Protein AF-0000000083596789 (afdb_homodimer)

Sequence (244 aa):
MSAMNALEQYITATNTHDFENVKPLLHPKAIYWFSDKTCTTLEEIQHYFEDAWNTIKEEKYAASNIQWLVVEENTATCIYNFNYEGQFNGSFITGSGRATNVFVKDHEQHWKLVHEHLSSIKMSAMNALEQYITATNTHDFENVKPLLHPKAIYWFSDKTCTTLEEIQHYFEDAWNTIKEEKYAASNIQWLVVEENTATCIYNFNYEGQFNGSFITGSGRATNVFVKDHEQHWKLVHEHLSSIK

pLDDT: mean 97.13, std 4.12, range [62.88, 98.94]

Foldseek 3Di:
DFPVVLVVQQLVQLLVLDVVSNVVQADQQAWEADAVDTDGGSVSVNVVSNVVCVQFPSKHKDWDPKDWPDGDQFKTKIKTKMKMWGDGPRDIDIFIWMKIWIWGADPVRHIHTRYIYTDGDD/DFPVVLVVQQLVQLLVLDVVSNVVQADQQAWEADAVDTDGGSVSVNVVSNVVCVQFPSKHKDWDPKDWPDGDQFKTKIKTKMKMWGDGPRDIDMFIWMKIWMWGADPVRHIHTRYIYTDGDD

InterPro domains:
  IPR027843 Domain of unknown function DUF4440 [PF14534] (7-113)
  IPR032710 NTF2-like domain superfamily [SSF54427] (4-119)

Solvent-accessible surface area (backbone atoms only — not comparable to full-atom values): 12861 Å² total; per-residue (Å²): 138,53,68,70,52,45,53,51,50,49,48,55,22,54,54,65,73,39,59,81,60,36,50,79,42,41,34,84,73,23,35,39,36,48,70,87,47,78,26,70,38,64,65,51,45,44,52,49,53,51,51,48,48,69,52,31,37,79,46,46,64,46,77,42,79,73,43,77,79,40,82,58,97,54,38,30,29,36,38,27,35,35,36,35,36,28,31,42,92,86,36,82,46,72,50,45,29,41,35,39,39,35,33,34,45,47,98,86,67,44,69,17,39,38,33,37,44,41,38,63,58,130,138,53,68,69,53,46,53,51,49,49,46,55,22,55,52,64,73,39,62,83,61,36,52,80,42,41,33,84,73,22,35,40,36,47,70,88,46,78,25,71,36,62,66,50,44,45,50,51,53,51,51,48,48,68,53,30,37,81,46,46,63,45,77,40,81,72,43,75,80,41,82,56,96,54,38,30,30,36,36,28,35,36,36,37,36,28,31,43,93,87,36,81,45,73,52,45,28,40,35,39,40,35,32,31,45,49,98,86,68,44,68,16,40,38,33,38,43,41,38,62,58,131

Nearest PDB structures (foldseek):
  3bb9-assembly3_E  TM=8.160E-01  e=1.745E-07  Shewanella frigidimarina NCIMB 400
  3ef8-assembly1_A  TM=8.569E-01  e=3.320E-07  Novosphingobium aromaticivorans DSM 12444
  3rob-assembly2_D  TM=8.466E-01  e=2.285E-06  Planctopirus limnophila DSM 3776
  3d9r-assembly2_D  TM=7.983E-01  e=2.033E-06  Pectobacterium atrosepticum
  7xsi-assembly3_E  TM=7.343E-01  e=6.172E-06  Sordaria araneosa

Secondary structure (DSSP, 8-state):
--HHHHHHHHHHHHTTT-HHHHGGGEEEEEEEE-SS-EE-SHHHHHHHHHHHHHHSEEEEEEEEEEEEEEE-SSEEEEEEEEEEEEEETTEEEEEEEEEEEEEEE-TTS-EEEEEEEEEE--/--HHHHHHHHHHHHTTT-HHHHGGGEEEEEEEE-SS-EE-SHHHHHHHHHHHHHHSEEEEEEEEEEEEEEE-SSEEEEEEEEEEEEEETTEEEEEEEEEEEEEEE-TTS-EEEEEEEEEE--

Structure (mmCIF, N/CA/C/O backbone):
data_AF-0000000083596789-model_v1
#
loop_
_entity.id
_entity.type
_entity.pdbx_description
1 polymer 'DUF4440 domain-containing protein'
#
loop_
_atom_site.group_PDB
_atom_site.id
_atom_site.type_symbol
_atom_site.label_atom_id
_atom_site.label_alt_id
_atom_site.label_comp_id
_atom_site.label_asym_id
_atom_site.label_entity_id
_atom_site.label_seq_id
_atom_site.pdbx_PDB_ins_code
_atom_site.Cartn_x
_atom_site.Cartn_y
_atom_site.Cartn_z
_atom_site.occupancy
_atom_site.B_iso_or_equiv
_atom_site.auth_seq_id
_atom_site.auth_comp_id
_atom_site.auth_asym_id
_atom_site.auth_atom_id
_atom_site.pdbx_PDB_model_num
ATOM 1 N N . MET A 1 1 ? 18.688 -8.844 -14.391 1 77.81 1 MET A N 1
ATOM 2 C CA . MET A 1 1 ? 17.234 -8.641 -14.438 1 77.81 1 MET A CA 1
ATOM 3 C C . MET A 1 1 ? 16.859 -7.305 -13.812 1 77.81 1 MET A C 1
ATOM 5 O O . MET A 1 1 ? 17.406 -6.918 -12.781 1 77.81 1 MET A O 1
ATOM 9 N N . SER A 1 2 ? 15.898 -6.59 -14.578 1 90.75 2 SER A N 1
ATOM 10 C CA . SER A 1 2 ? 15.469 -5.285 -14.086 1 90.75 2 SER A CA 1
ATOM 11 C C . SER A 1 2 ? 14.219 -5.406 -13.219 1 90.75 2 SER A C 1
ATOM 13 O O . SER A 1 2 ? 13.578 -6.457 -13.188 1 90.75 2 SER A O 1
ATOM 15 N N . ALA A 1 3 ? 13.961 -4.477 -12.406 1 91 3 ALA A N 1
ATOM 16 C CA . ALA A 1 3 ? 12.758 -4.434 -11.578 1 91 3 ALA A CA 1
ATOM 17 C C . ALA A 1 3 ? 11.5 -4.57 -12.43 1 91 3 ALA A C 1
ATOM 19 O O . ALA A 1 3 ? 10.531 -5.215 -12.023 1 91 3 ALA A O 1
ATOM 20 N N . MET A 1 4 ? 11.469 -3.941 -13.57 1 93.31 4 MET A N 1
ATOM 21 C CA . MET A 1 4 ? 10.336 -4.031 -14.492 1 93.31 4 MET A CA 1
ATOM 22 C C . MET A 1 4 ? 10.102 -5.477 -14.93 1 93.31 4 MET A C 1
ATOM 24 O O . MET A 1 4 ? 8.961 -5.922 -15.016 1 93.31 4 MET A O 1
ATOM 28 N N . ASN A 1 5 ? 11.203 -6.137 -15.133 1 96.44 5 ASN A N 1
ATOM 29 C CA . ASN A 1 5 ? 11.102 -7.555 -15.469 1 96.44 5 ASN A CA 1
ATOM 30 C C . ASN A 1 5 ? 10.531 -8.367 -14.312 1 96.44 5 ASN A C 1
ATOM 32 O O . ASN A 1 5 ? 9.805 -9.336 -14.523 1 96.44 5 ASN A O 1
ATOM 36 N N . ALA A 1 6 ? 10.875 -7.934 -13.125 1 97.81 6 ALA A N 1
ATOM 37 C CA . ALA A 1 6 ? 10.383 -8.633 -11.938 1 97.81 6 ALA A CA 1
ATOM 38 C C . ALA A 1 6 ? 8.859 -8.57 -11.867 1 97.81 6 ALA A C 1
ATOM 40 O O . ALA A 1 6 ? 8.211 -9.586 -11.586 1 97.81 6 ALA A O 1
ATOM 41 N N . LEU A 1 7 ? 8.289 -7.387 -12.117 1 98.69 7 LEU A N 1
ATOM 42 C CA . LEU A 1 7 ? 6.836 -7.258 -12.102 1 98.69 7 LEU A CA 1
ATOM 43 C C . LEU A 1 7 ? 6.203 -8.102 -13.203 1 98.69 7 LEU A C 1
ATOM 45 O O . LEU A 1 7 ? 5.199 -8.781 -12.969 1 98.69 7 LEU A O 1
ATOM 49 N N . GLU A 1 8 ? 6.773 -8.047 -14.336 1 98.38 8 GLU A N 1
ATOM 50 C CA . GLU A 1 8 ? 6.254 -8.828 -15.461 1 98.38 8 GLU A CA 1
ATOM 51 C C . GLU A 1 8 ? 6.262 -10.32 -15.148 1 98.38 8 GLU A C 1
ATOM 53 O O . GLU A 1 8 ? 5.297 -11.023 -15.445 1 98.38 8 GLU A O 1
ATOM 58 N N . GLN A 1 9 ? 7.352 -10.773 -14.625 1 98.56 9 GLN A N 1
ATOM 59 C CA . GLN A 1 9 ? 7.457 -12.18 -14.242 1 98.56 9 GLN A CA 1
ATOM 60 C C . GLN A 1 9 ? 6.422 -12.539 -13.18 1 98.56 9 GLN A C 1
ATOM 62 O O . GLN A 1 9 ? 5.816 -13.609 -13.242 1 98.56 9 GLN A O 1
ATOM 67 N N . TYR A 1 10 ? 6.258 -11.664 -12.234 1 98.88 10 TYR A N 1
ATOM 68 C CA . TYR A 1 10 ? 5.285 -11.891 -11.172 1 98.88 10 TYR A CA 1
ATOM 69 C C . TYR A 1 10 ? 3.879 -12.031 -11.734 1 98.88 10 TYR A C 1
ATOM 71 O O . TYR A 1 10 ? 3.152 -12.961 -11.383 1 98.88 10 TYR A O 1
ATOM 79 N N . ILE A 1 11 ? 3.486 -11.109 -12.633 1 98.81 11 ILE A N 1
ATOM 80 C CA . ILE A 1 11 ? 2.162 -11.133 -13.25 1 98.81 11 ILE A CA 1
ATOM 81 C C . ILE A 1 11 ? 1.994 -12.406 -14.07 1 98.81 11 ILE A C 1
ATOM 83 O O . ILE A 1 11 ? 0.973 -13.094 -13.969 1 98.81 11 ILE A O 1
ATOM 87 N N . THR A 1 12 ? 3.014 -12.727 -14.852 1 98.75 12 THR A N 1
ATOM 88 C CA . THR A 1 12 ? 2.984 -13.938 -15.672 1 98.75 12 THR A CA 1
ATOM 89 C C . THR A 1 12 ? 2.836 -15.172 -14.797 1 98.75 12 THR A C 1
ATOM 91 O O . THR A 1 12 ? 1.991 -16.031 -15.062 1 98.75 12 THR A O 1
ATOM 94 N N . ALA A 1 13 ? 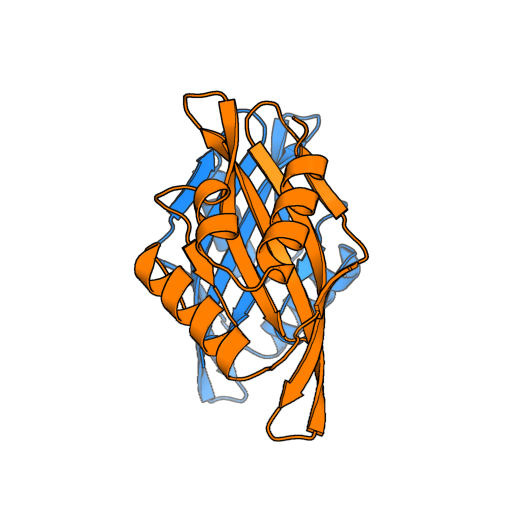3.646 -15.25 -13.742 1 98.88 13 ALA A N 1
ATOM 95 C CA . ALA A 1 13 ? 3.604 -16.375 -12.828 1 98.88 13 ALA A CA 1
ATOM 96 C C . ALA A 1 13 ? 2.23 -16.5 -12.172 1 98.88 13 ALA A C 1
ATOM 98 O O . ALA A 1 13 ? 1.688 -17.609 -12.055 1 98.88 13 ALA A O 1
ATOM 99 N N . THR A 1 14 ? 1.646 -15.406 -11.711 1 98.81 14 THR A N 1
ATOM 100 C CA . THR A 1 14 ? 0.328 -15.391 -11.078 1 98.81 14 THR A CA 1
ATOM 101 C C . THR A 1 14 ? -0.726 -15.961 -12.023 1 98.81 14 THR A C 1
ATOM 103 O O . THR A 1 14 ? -1.607 -16.703 -11.602 1 98.81 14 THR A O 1
ATOM 106 N N . ASN A 1 15 ? -0.587 -15.68 -13.289 1 98.81 15 ASN A N 1
ATOM 107 C CA . ASN A 1 15 ? -1.595 -16.062 -14.273 1 98.81 15 ASN A CA 1
ATOM 108 C C . ASN A 1 15 ? -1.457 -17.516 -14.68 1 98.81 15 ASN A C 1
ATOM 110 O O . ASN A 1 15 ? -2.289 -18.047 -15.43 1 98.81 15 ASN A O 1
ATOM 114 N N . THR A 1 16 ? -0.475 -18.234 -14.18 1 98.69 16 THR A N 1
ATOM 115 C CA . THR A 1 16 ? -0.38 -19.672 -14.391 1 98.69 16 THR A CA 1
ATOM 116 C C . THR A 1 16 ? -1.281 -20.422 -13.422 1 98.69 16 THR A C 1
ATOM 118 O O . THR A 1 16 ? -1.548 -21.609 -13.609 1 98.69 16 THR A O 1
ATOM 121 N N . HIS A 1 17 ? -1.682 -19.75 -12.383 1 98.62 17 HIS A N 1
ATOM 122 C CA . HIS A 1 17 ? -2.525 -20.297 -11.328 1 98.62 17 HIS A CA 1
ATOM 123 C C . HIS A 1 17 ? -1.856 -21.484 -10.641 1 98.62 17 HIS A C 1
ATOM 125 O O . HIS A 1 17 ? -2.512 -22.484 -10.344 1 98.62 17 HIS A O 1
ATOM 131 N N . ASP A 1 18 ? -0.604 -21.438 -10.555 1 98.69 18 ASP A N 1
ATOM 132 C CA . ASP A 1 18 ? 0.269 -22.391 -9.883 1 98.69 18 ASP A CA 1
ATOM 133 C C . ASP A 1 18 ? 1.268 -21.688 -8.977 1 98.69 18 ASP A C 1
ATOM 135 O O . ASP A 1 18 ? 2.227 -21.078 -9.453 1 98.69 18 ASP A O 1
ATOM 139 N N . PHE A 1 19 ? 1.066 -21.859 -7.68 1 98.75 19 PHE A N 1
ATOM 140 C CA . PHE A 1 19 ? 1.844 -21.094 -6.715 1 98.75 19 PHE A CA 1
ATOM 141 C C . PHE A 1 19 ? 3.316 -21.484 -6.777 1 98.75 19 PHE A C 1
ATOM 143 O O . PHE A 1 19 ? 4.188 -20.688 -6.406 1 98.75 19 PHE A O 1
ATOM 150 N N . GLU A 1 20 ? 3.688 -22.641 -7.238 1 98.62 20 GLU A N 1
ATOM 151 C CA . GLU A 1 20 ? 5.082 -23.031 -7.383 1 98.62 20 GLU A CA 1
ATOM 152 C C . GLU A 1 20 ? 5.824 -22.125 -8.352 1 98.62 20 GLU A C 1
ATOM 154 O O . GLU A 1 20 ? 7.047 -21.984 -8.273 1 98.62 20 GLU A O 1
ATOM 159 N N . ASN A 1 21 ? 5.051 -21.5 -9.289 1 98.81 21 ASN A N 1
ATOM 160 C CA . ASN A 1 21 ? 5.648 -20.531 -10.203 1 98.81 21 ASN A CA 1
ATOM 161 C C . ASN A 1 21 ? 5.777 -19.156 -9.555 1 98.81 21 ASN A C 1
ATOM 163 O O . ASN A 1 21 ? 6.609 -18.344 -9.969 1 98.81 21 ASN A O 1
ATOM 167 N N . VAL A 1 22 ? 4.906 -18.828 -8.609 1 98.88 22 VAL A N 1
ATOM 168 C CA . VAL A 1 22 ? 4.883 -17.531 -7.949 1 98.88 22 VAL A CA 1
ATOM 169 C C . VAL A 1 22 ? 5.906 -17.5 -6.816 1 98.88 22 VAL A C 1
ATOM 171 O O . VAL A 1 22 ? 6.641 -16.531 -6.652 1 98.88 22 VAL A O 1
ATOM 174 N N . LYS A 1 23 ? 6.004 -18.578 -6.109 1 98.75 23 LYS A N 1
ATOM 175 C CA . LYS A 1 23 ? 6.758 -18.703 -4.863 1 98.75 23 LYS A CA 1
ATOM 176 C C . LYS A 1 23 ? 8.203 -18.266 -5.051 1 98.75 23 LYS A C 1
ATOM 178 O O . LYS A 1 23 ? 8.742 -17.516 -4.234 1 98.75 23 LYS A O 1
ATOM 183 N N . PRO A 1 24 ? 8.891 -18.672 -6.109 1 98.12 24 PRO A N 1
ATOM 184 C CA . PRO A 1 24 ? 10.297 -18.297 -6.25 1 98.12 24 PRO A CA 1
ATOM 185 C C . PRO A 1 24 ? 10.492 -16.781 -6.422 1 98.12 24 PRO A C 1
ATOM 187 O O . PRO A 1 24 ? 11.617 -16.297 -6.309 1 98.12 24 PRO A O 1
ATOM 190 N N . LEU A 1 25 ? 9.469 -16.062 -6.75 1 98.69 25 LEU A N 1
ATOM 191 C CA . LEU A 1 25 ? 9.562 -14.633 -6.992 1 98.69 25 LEU A CA 1
ATOM 192 C C . LEU A 1 25 ? 9.312 -13.852 -5.711 1 98.69 25 LEU A C 1
ATOM 194 O O . LEU A 1 25 ? 9.492 -12.625 -5.68 1 98.69 25 LEU A O 1
ATOM 198 N N . LEU A 1 26 ? 8.898 -14.562 -4.645 1 98.81 26 LEU A N 1
ATOM 199 C CA . LEU A 1 26 ? 8.555 -13.914 -3.383 1 98.81 26 LEU A CA 1
ATOM 200 C C . LEU A 1 26 ? 9.727 -13.984 -2.406 1 98.81 26 LEU A C 1
ATOM 202 O O . LEU A 1 26 ? 10.422 -15 -2.328 1 98.81 26 LEU A O 1
ATOM 206 N N . HIS A 1 27 ? 9.969 -12.883 -1.729 1 98.56 27 HIS A N 1
ATOM 207 C CA . HIS A 1 27 ? 10.867 -12.906 -0.581 1 98.56 27 HIS A CA 1
ATOM 208 C C . HIS A 1 27 ? 10.344 -13.844 0.506 1 98.56 27 HIS A C 1
ATOM 210 O O . HIS A 1 27 ? 9.133 -13.93 0.736 1 98.56 27 HIS A O 1
ATOM 216 N N . PRO A 1 28 ? 11.203 -14.516 1.222 1 97.69 28 PRO A N 1
ATOM 217 C CA . PRO A 1 28 ? 10.742 -15.422 2.277 1 97.69 28 PRO A CA 1
ATOM 218 C C . PRO A 1 28 ? 9.938 -14.703 3.359 1 97.69 28 PRO A C 1
ATOM 220 O O . PRO A 1 28 ? 9.117 -15.328 4.039 1 97.69 28 PRO A O 1
ATOM 223 N N . LYS A 1 29 ? 10.148 -13.398 3.541 1 97.62 29 LYS A N 1
ATOM 224 C CA . LYS A 1 29 ? 9.438 -12.625 4.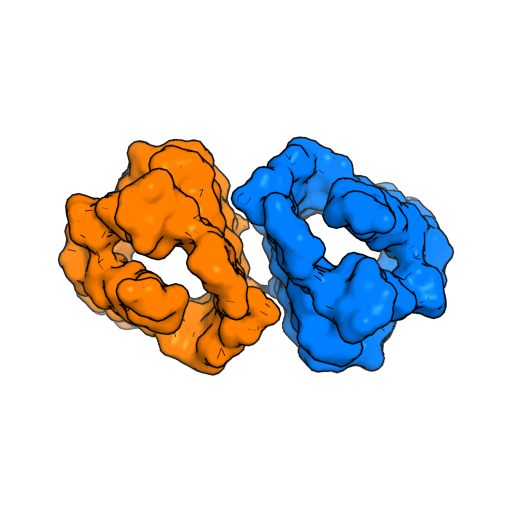547 1 97.62 29 LYS A CA 1
ATOM 225 C C . LYS A 1 29 ? 8.383 -11.727 3.906 1 97.62 29 LYS A C 1
ATOM 227 O O . LYS A 1 29 ? 8.094 -10.641 4.414 1 97.62 29 LYS A O 1
ATOM 232 N N . ALA A 1 30 ? 7.922 -12.156 2.76 1 98.81 30 ALA A N 1
ATOM 233 C CA . ALA A 1 30 ? 6.93 -11.359 2.045 1 98.81 30 ALA A CA 1
ATOM 234 C C . ALA A 1 30 ? 5.672 -11.164 2.889 1 98.81 30 ALA A C 1
ATOM 236 O O . ALA A 1 30 ? 5.215 -12.102 3.553 1 98.81 30 ALA A O 1
ATOM 237 N N . ILE A 1 31 ? 5.164 -9.977 2.871 1 98.88 31 ILE A N 1
ATOM 238 C CA . ILE A 1 31 ? 3.908 -9.633 3.527 1 98.88 31 ILE A CA 1
ATOM 239 C C . ILE A 1 31 ? 2.898 -9.148 2.49 1 98.88 31 ILE A C 1
ATOM 241 O O . ILE A 1 31 ? 3.199 -8.25 1.693 1 98.88 31 ILE A O 1
ATOM 245 N N . TYR A 1 32 ? 1.722 -9.711 2.527 1 98.88 32 TYR A N 1
ATOM 246 C CA . TYR A 1 32 ? 0.633 -9.344 1.627 1 98.88 32 TYR A CA 1
ATOM 247 C C . TYR A 1 32 ? -0.549 -8.773 2.404 1 9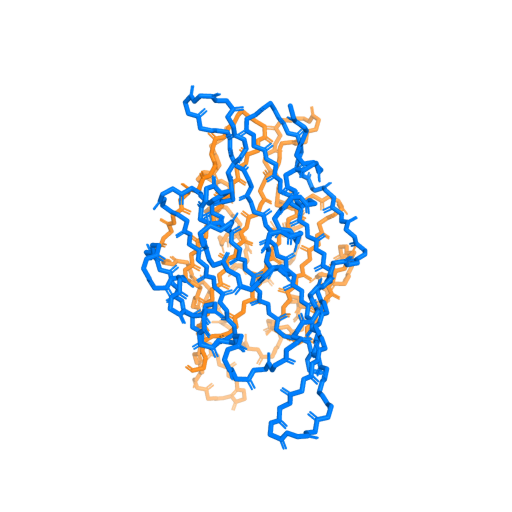8.88 32 TYR A C 1
ATOM 249 O O . TYR A 1 32 ? -1.007 -9.383 3.377 1 98.88 32 TYR A O 1
ATOM 257 N N . TRP A 1 33 ? -0.976 -7.648 1.995 1 98.75 33 TRP A N 1
ATOM 258 C CA . TRP A 1 33 ? -2.223 -7.078 2.494 1 98.75 33 TRP A CA 1
ATOM 259 C C . TRP A 1 33 ? -3.281 -7.039 1.398 1 98.75 33 TRP A C 1
ATOM 261 O O . TRP A 1 33 ? -3.168 -6.266 0.444 1 98.75 33 TRP A O 1
ATOM 271 N N . PHE A 1 34 ? -4.242 -7.871 1.554 1 97 34 PHE A N 1
ATOM 272 C CA . PHE A 1 34 ? -5.453 -7.848 0.737 1 97 34 PHE A CA 1
ATOM 273 C C . PHE A 1 34 ? -6.555 -7.051 1.426 1 97 34 PHE A C 1
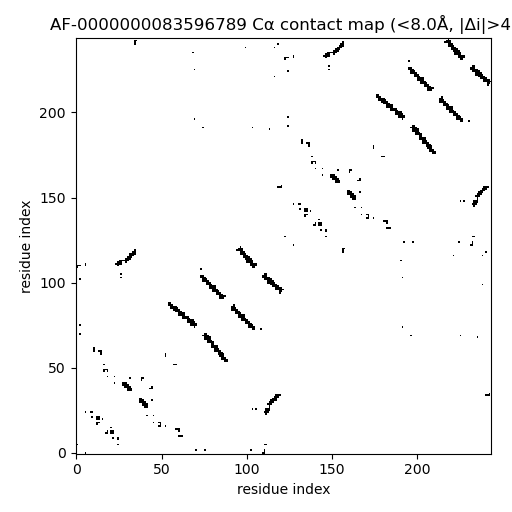ATOM 275 O O . PHE A 1 34 ? -6.414 -6.664 2.588 1 97 34 PHE A O 1
ATOM 282 N N . SER A 1 35 ? -7.637 -6.84 0.659 1 92.69 35 SER A N 1
ATOM 283 C CA . SER A 1 35 ? -8.742 -6.09 1.248 1 92.69 35 SER A CA 1
ATOM 284 C C . SER A 1 35 ? -9.32 -6.816 2.455 1 92.69 35 SER A C 1
ATOM 286 O O . SER A 1 35 ? -9.695 -6.188 3.445 1 92.69 35 SER A O 1
ATOM 288 N N . ASP A 1 36 ? -9.266 -8.102 2.379 1 93 36 ASP A N 1
ATOM 289 C CA . ASP A 1 36 ? -10 -8.852 3.393 1 93 36 ASP A CA 1
ATOM 290 C C . ASP A 1 36 ? -9.055 -9.68 4.254 1 93 36 ASP A C 1
ATOM 292 O O . ASP A 1 36 ? -9.492 -10.383 5.168 1 93 36 ASP A O 1
ATOM 296 N N . LYS A 1 37 ? -7.699 -9.625 3.975 1 95.94 37 LYS A N 1
ATOM 297 C CA . LYS A 1 37 ? -6.797 -10.547 4.656 1 95.94 37 LYS A CA 1
ATOM 298 C C . LYS A 1 37 ? -5.379 -9.992 4.711 1 95.94 37 LYS A C 1
ATOM 300 O O . LYS A 1 37 ? -4.969 -9.234 3.828 1 95.94 37 LYS A O 1
ATOM 305 N N . THR A 1 38 ? -4.668 -10.281 5.77 1 98.12 38 THR A N 1
ATOM 306 C CA . THR A 1 38 ? -3.227 -10.094 5.895 1 98.12 38 THR A CA 1
ATOM 307 C C . THR A 1 38 ? -2.502 -11.43 5.906 1 98.12 38 THR A C 1
ATOM 309 O O . THR A 1 38 ? -2.869 -12.336 6.664 1 98.12 38 THR A O 1
ATOM 312 N N . CYS A 1 39 ? -1.538 -11.602 5.051 1 98.75 39 CYS A N 1
ATOM 313 C CA . CYS A 1 39 ? -0.706 -12.797 5.008 1 98.75 39 CYS A CA 1
ATOM 314 C C . CYS A 1 39 ? 0.75 -12.461 5.312 1 98.75 39 CYS A C 1
ATOM 316 O O . CYS A 1 39 ? 1.344 -11.602 4.656 1 98.75 39 CYS A O 1
ATOM 318 N N . THR A 1 40 ? 1.319 -13.18 6.305 1 98.5 40 THR A N 1
ATOM 319 C CA . THR A 1 40 ? 2.67 -12.836 6.734 1 98.5 40 THR A CA 1
ATOM 320 C C . THR A 1 40 ? 3.609 -14.031 6.574 1 98.5 40 THR A C 1
ATOM 322 O O . THR A 1 40 ? 4.773 -13.969 6.977 1 98.5 40 THR A O 1
ATOM 325 N N . THR A 1 41 ? 3.049 -15.109 6.047 1 98.5 41 THR A N 1
ATOM 326 C CA . THR A 1 41 ? 3.877 -16.266 5.727 1 98.5 41 THR A CA 1
ATOM 327 C C . THR A 1 41 ? 3.633 -16.719 4.293 1 98.5 41 THR A C 1
ATOM 329 O O . THR A 1 41 ? 2.561 -16.484 3.732 1 98.5 41 THR A O 1
ATOM 332 N N . LEU A 1 42 ? 4.625 -17.422 3.764 1 98.5 42 LEU A N 1
ATOM 333 C CA . LEU A 1 42 ? 4.473 -17.938 2.41 1 98.5 42 LEU A CA 1
ATOM 334 C C . LEU A 1 42 ? 3.318 -18.922 2.334 1 98.5 42 LEU A C 1
ATOM 336 O O . LEU A 1 42 ? 2.627 -19 1.317 1 98.5 42 LEU A O 1
ATOM 340 N N . GLU A 1 43 ? 3.107 -19.656 3.381 1 98.56 43 GLU A N 1
ATOM 341 C CA . GLU A 1 43 ? 2.002 -20.609 3.428 1 98.56 43 GLU A CA 1
ATOM 342 C C . GLU A 1 43 ? 0.655 -19.891 3.359 1 98.56 43 GLU A C 1
ATOM 344 O O . GLU A 1 43 ? -0.245 -20.328 2.635 1 98.56 43 GLU A O 1
ATOM 349 N N . GLU A 1 44 ? 0.513 -18.844 4.156 1 98.81 44 GLU A N 1
ATOM 350 C CA . GLU A 1 44 ? -0.712 -18.062 4.117 1 98.81 44 GLU A CA 1
ATOM 351 C C . GLU A 1 44 ? -0.936 -17.453 2.732 1 98.81 44 GLU A C 1
ATOM 353 O O . GLU A 1 44 ? -2.062 -17.438 2.232 1 98.81 44 GLU A O 1
ATOM 358 N N . ILE A 1 45 ? 0.098 -16.938 2.139 1 98.88 45 ILE A N 1
ATOM 359 C CA . ILE A 1 45 ? 0.027 -16.344 0.81 1 98.88 45 ILE A CA 1
ATOM 360 C C . ILE A 1 45 ? -0.392 -17.406 -0.209 1 98.88 45 ILE A C 1
ATOM 362 O O . ILE A 1 45 ? -1.293 -17.172 -1.019 1 98.88 45 ILE A O 1
ATOM 366 N N . GLN A 1 46 ? 0.212 -18.562 -0.103 1 98.81 46 GLN A N 1
ATOM 367 C CA . GLN A 1 46 ? -0.134 -19.672 -0.983 1 98.81 46 GLN A CA 1
ATOM 368 C C . GLN A 1 46 ? -1.613 -20.031 -0.866 1 98.81 46 GLN A C 1
ATOM 370 O O . GLN A 1 46 ? -2.307 -20.156 -1.876 1 98.81 46 GLN A O 1
ATOM 375 N N . HIS A 1 47 ? -2.021 -20.172 0.333 1 98.81 47 HIS A N 1
ATOM 376 C CA . HIS A 1 47 ? -3.414 -20.547 0.554 1 98.81 47 HIS A CA 1
ATOM 377 C C . HIS A 1 47 ? -4.363 -19.5 -0.018 1 98.81 47 HIS A C 1
ATOM 379 O O . HIS A 1 47 ? -5.395 -19.844 -0.599 1 98.81 47 HIS A O 1
ATOM 385 N N . TYR A 1 48 ? -4.035 -18.281 0.138 1 98.69 48 TYR A N 1
ATOM 386 C CA . TYR A 1 48 ? -4.887 -17.219 -0.389 1 98.69 48 TYR A CA 1
ATOM 387 C C . TYR A 1 48 ? -4.973 -17.297 -1.908 1 98.69 48 TYR A C 1
ATOM 389 O O . TYR A 1 48 ? -6.07 -17.25 -2.477 1 98.69 48 TYR A O 1
ATOM 397 N N . PHE A 1 49 ? -3.826 -17.359 -2.561 1 98.62 49 PHE A N 1
ATOM 398 C CA . PHE A 1 49 ? -3.773 -17.438 -4.016 1 98.62 49 PHE A CA 1
ATOM 399 C C . PHE A 1 49 ? -4.551 -18.641 -4.531 1 98.62 49 PHE A C 1
ATOM 401 O O . PHE A 1 49 ? -5.363 -18.516 -5.449 1 98.62 49 PHE A O 1
ATOM 408 N N . GLU A 1 50 ? -4.336 -19.703 -3.922 1 98.56 50 GLU A N 1
ATOM 409 C CA . GLU A 1 50 ? -4.969 -20.938 -4.395 1 98.56 50 GLU A CA 1
ATOM 410 C C . GLU A 1 50 ? -6.473 -20.906 -4.145 1 98.56 50 GLU A C 1
ATOM 412 O O . GLU A 1 50 ? -7.254 -21.375 -4.98 1 98.56 50 GLU A O 1
ATOM 417 N N . ASP A 1 51 ? -6.848 -20.422 -2.994 1 98.19 51 ASP A N 1
ATOM 418 C CA . ASP A 1 51 ? -8.273 -20.25 -2.744 1 98.19 51 ASP A CA 1
ATOM 419 C C . ASP A 1 51 ? -8.898 -19.312 -3.781 1 98.19 51 ASP A C 1
ATOM 421 O O . ASP A 1 51 ? -10.008 -19.562 -4.266 1 98.19 51 ASP A O 1
ATOM 425 N N . ALA A 1 52 ? -8.219 -18.219 -4.09 1 97.25 52 ALA A N 1
ATOM 426 C CA . ALA A 1 52 ? -8.711 -17.25 -5.078 1 97.25 52 ALA A CA 1
ATOM 427 C C . ALA A 1 52 ? -8.859 -17.906 -6.449 1 97.25 52 ALA A C 1
ATOM 429 O O . ALA A 1 52 ? -9.898 -17.766 -7.102 1 97.25 52 ALA A O 1
ATOM 430 N N . TRP A 1 53 ? -7.926 -18.703 -6.867 1 97.94 53 TR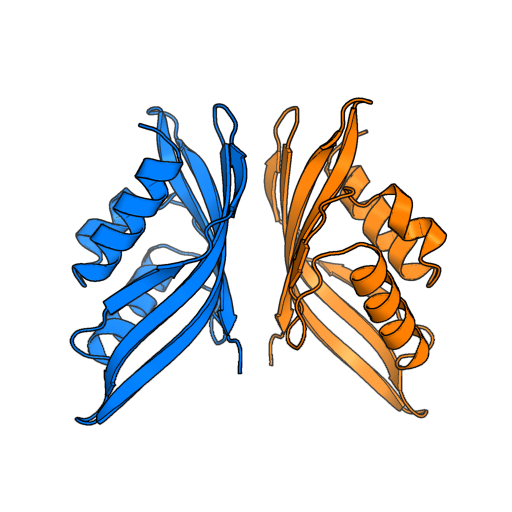P A N 1
ATOM 431 C CA . TRP A 1 53 ? -7.934 -19.344 -8.18 1 97.94 53 TRP A CA 1
ATOM 432 C C . TRP A 1 53 ? -8.977 -20.453 -8.242 1 97.94 53 TRP A C 1
ATOM 434 O O . TRP A 1 53 ? -9.531 -20.734 -9.305 1 97.94 53 TRP A O 1
ATOM 444 N N . ASN A 1 54 ? -9.195 -21.047 -7.078 1 97.38 54 ASN A N 1
ATOM 445 C CA . ASN A 1 54 ? -10.242 -22.047 -7.008 1 97.38 54 ASN A CA 1
ATOM 446 C C . ASN A 1 54 ? -11.633 -21.422 -7.074 1 97.38 54 ASN A C 1
ATOM 448 O O . ASN A 1 54 ? -12.578 -22.031 -7.566 1 97.38 54 ASN A O 1
ATOM 452 N N . THR A 1 55 ? -11.727 -20.25 -6.586 1 96.88 55 THR A N 1
ATOM 453 C CA . THR A 1 55 ? -13 -19.547 -6.508 1 96.88 55 THR A CA 1
ATOM 454 C C . THR A 1 55 ? -13.312 -18.859 -7.828 1 96.88 55 THR A C 1
ATOM 456 O O . THR A 1 55 ? -14.438 -18.953 -8.336 1 96.88 55 THR A O 1
ATOM 459 N N . ILE A 1 56 ? -12.352 -18.125 -8.344 1 97.25 56 ILE A N 1
ATOM 460 C CA . ILE A 1 56 ? -12.469 -17.469 -9.633 1 97.25 56 ILE A CA 1
ATOM 461 C C . ILE A 1 56 ? -11.734 -18.266 -10.703 1 97.25 56 ILE A C 1
ATOM 463 O O . ILE A 1 56 ? -10.523 -18.141 -10.859 1 97.25 56 ILE A O 1
ATOM 467 N N . LYS A 1 57 ? -12.453 -18.938 -11.445 1 96.94 57 LYS A N 1
ATOM 468 C CA . LYS A 1 57 ? -11.859 -19.828 -12.445 1 96.94 57 LYS A CA 1
ATOM 469 C C . LYS A 1 57 ? -11.359 -19.031 -13.656 1 96.94 57 LYS A C 1
ATOM 471 O O . LYS A 1 57 ? -11.977 -18.047 -14.055 1 96.94 57 LYS A O 1
ATOM 476 N N . GLU A 1 58 ? -10.234 -19.453 -14.172 1 96.56 58 GLU A N 1
ATOM 477 C CA . GLU A 1 58 ? -9.617 -18.844 -15.344 1 96.56 58 GLU A CA 1
ATOM 478 C C . GLU A 1 58 ? -9.344 -17.359 -15.125 1 96.56 58 GLU A C 1
ATOM 480 O O . GLU A 1 58 ? -9.555 -16.547 -16.031 1 96.56 58 GLU A O 1
ATOM 485 N N . GLU A 1 59 ? -8.992 -17.078 -13.977 1 97.81 59 GLU A N 1
ATOM 486 C CA . GLU A 1 59 ? -8.727 -15.688 -13.648 1 97.81 59 GLU A CA 1
ATOM 487 C C . GLU A 1 59 ? -7.598 -15.125 -14.508 1 97.81 59 GLU A C 1
ATOM 489 O O . GLU A 1 59 ? -6.578 -15.781 -14.703 1 97.81 59 GLU A O 1
ATOM 494 N N . LYS A 1 60 ? -7.781 -13.945 -15.047 1 98.5 60 LYS A N 1
ATOM 495 C CA . LYS A 1 60 ? -6.742 -13.141 -15.68 1 98.5 60 LYS A CA 1
ATOM 496 C C . LYS A 1 60 ? -6.449 -11.883 -14.867 1 98.5 60 LYS A C 1
ATOM 498 O O . LYS A 1 60 ? -7.34 -11.055 -14.648 1 98.5 60 LYS A O 1
ATOM 503 N N . TYR A 1 61 ? -5.27 -11.812 -14.375 1 98.62 61 TYR A N 1
ATOM 504 C CA . TYR A 1 61 ? -4.793 -10.68 -13.586 1 98.62 61 TYR A CA 1
ATOM 505 C C . TYR A 1 61 ? -3.902 -9.766 -14.422 1 98.62 61 TYR A C 1
ATOM 507 O O . TYR A 1 61 ? -3.059 -10.242 -15.18 1 98.62 61 TYR A O 1
ATOM 515 N N . ALA A 1 62 ? -4.145 -8.477 -14.273 1 98.62 62 ALA A N 1
ATOM 516 C CA . ALA A 1 62 ? -3.373 -7.535 -15.078 1 98.62 62 ALA A CA 1
ATOM 517 C C . ALA A 1 62 ? -3.035 -6.281 -14.281 1 98.62 62 ALA A C 1
ATOM 519 O O . ALA A 1 62 ? -3.748 -5.926 -13.336 1 98.62 62 ALA A O 1
ATOM 520 N N . ALA A 1 63 ? -1.979 -5.715 -14.664 1 98.56 63 ALA A N 1
ATOM 521 C CA . ALA A 1 63 ? -1.553 -4.422 -14.141 1 98.56 63 ALA A CA 1
ATOM 522 C C . ALA A 1 63 ? -1.595 -3.348 -15.227 1 98.56 63 ALA A C 1
ATOM 524 O O . ALA A 1 63 ? -1.142 -3.572 -16.344 1 98.56 63 ALA A O 1
ATOM 525 N N . SER A 1 64 ? -2.152 -2.246 -14.906 1 98.38 64 SER A N 1
ATOM 526 C CA . SER A 1 64 ? -2.162 -1.099 -15.812 1 98.38 64 SER A CA 1
ATOM 527 C C . SER A 1 64 ? -1.745 0.176 -15.086 1 98.38 64 SER A C 1
ATOM 529 O O . SER A 1 64 ? -1.742 0.224 -13.852 1 98.38 64 SER A O 1
ATOM 531 N N . ASN A 1 65 ? -1.304 1.213 -15.883 1 98.31 65 ASN A N 1
ATOM 532 C CA . ASN A 1 65 ? -0.883 2.5 -15.336 1 98.31 65 ASN A CA 1
ATOM 533 C C . ASN A 1 65 ? 0.231 2.336 -14.305 1 98.31 65 ASN A C 1
ATOM 535 O O . ASN A 1 65 ? 0.147 2.877 -13.203 1 98.31 65 ASN A O 1
ATOM 539 N N . ILE A 1 66 ? 1.161 1.499 -14.68 1 98.69 66 ILE A N 1
ATOM 540 C CA . ILE A 1 66 ? 2.268 1.181 -13.789 1 98.69 66 ILE A CA 1
ATOM 541 C C . ILE A 1 66 ? 3.17 2.402 -13.625 1 98.69 66 ILE A C 1
ATOM 543 O O . ILE A 1 66 ? 3.578 3.014 -14.617 1 98.69 66 ILE A O 1
ATOM 547 N N . GLN A 1 67 ? 3.404 2.807 -12.461 1 98.62 67 GLN A N 1
ATOM 548 C CA . GLN A 1 67 ? 4.34 3.879 -12.133 1 98.62 67 GLN A CA 1
ATOM 549 C C . GLN A 1 67 ? 5.418 3.391 -11.172 1 98.62 67 GLN A C 1
ATOM 551 O O . GLN A 1 67 ? 5.109 2.908 -10.078 1 98.62 67 GLN A O 1
ATOM 556 N N . TRP A 1 68 ? 6.641 3.531 -11.594 1 98.5 68 TRP A N 1
ATOM 557 C CA . TRP A 1 68 ? 7.766 3.184 -10.734 1 98.5 68 TRP A CA 1
ATOM 558 C C . TRP A 1 68 ? 8.188 4.375 -9.883 1 98.5 68 TRP A C 1
ATOM 560 O O . TRP A 1 68 ? 8.68 5.379 -10.406 1 98.5 68 TRP A O 1
ATOM 570 N N . LEU A 1 69 ? 8.039 4.254 -8.555 1 98.12 69 LEU A N 1
ATOM 571 C CA . LEU A 1 69 ? 8.344 5.332 -7.617 1 98.12 69 LEU A CA 1
ATOM 572 C C . LEU A 1 69 ? 9.82 5.324 -7.242 1 98.12 69 LEU A C 1
ATOM 574 O O . LEU A 1 69 ? 10.422 6.383 -7.027 1 98.12 69 LEU A O 1
ATOM 578 N N . VAL A 1 70 ? 10.305 4.137 -7.074 1 97.38 70 VAL A N 1
ATOM 579 C CA . VAL A 1 70 ? 11.695 3.893 -6.695 1 97.38 70 VAL A CA 1
ATOM 580 C C . VAL A 1 70 ? 12.281 2.783 -7.566 1 97.38 70 VAL A C 1
ATOM 582 O O . VAL A 1 70 ? 11.672 1.719 -7.719 1 97.38 70 VAL A O 1
ATOM 585 N N . VAL A 1 71 ? 13.336 3.027 -8.188 1 97 71 VAL A N 1
ATOM 586 C CA . VAL A 1 71 ? 14.148 2.01 -8.844 1 97 71 VAL A CA 1
ATOM 587 C C . VAL A 1 71 ? 15.625 2.223 -8.5 1 97 71 VAL A C 1
ATOM 589 O O . VAL A 1 71 ? 16.281 3.096 -9.07 1 97 71 VAL A O 1
ATOM 592 N N . GLU A 1 72 ? 16.094 1.512 -7.547 1 95.94 72 GLU A N 1
ATOM 593 C CA . GLU A 1 72 ? 17.484 1.57 -7.094 1 95.94 72 GLU A CA 1
ATOM 594 C C . GLU A 1 72 ? 18.188 0.234 -7.305 1 95.94 72 GLU A C 1
ATOM 596 O O . GLU A 1 72 ? 17.625 -0.685 -7.902 1 95.94 72 GLU A O 1
ATOM 601 N N . GLU A 1 73 ? 19.438 0.207 -6.863 1 94.69 73 GLU A N 1
ATOM 602 C CA . GLU A 1 73 ? 20.25 -0.981 -7.121 1 94.69 73 GLU A CA 1
ATOM 603 C C . GLU A 1 73 ? 19.625 -2.221 -6.484 1 94.69 73 GLU A C 1
ATOM 605 O O . GLU A 1 73 ? 19.578 -3.285 -7.102 1 94.69 73 GLU A O 1
ATOM 610 N N . ASN A 1 74 ? 19.094 -2.055 -5.234 1 96.56 74 ASN A N 1
ATOM 611 C CA . ASN A 1 74 ? 18.703 -3.252 -4.504 1 96.56 74 ASN A CA 1
ATOM 612 C C . ASN A 1 74 ? 17.219 -3.209 -4.125 1 96.56 74 ASN A C 1
ATOM 614 O O . ASN A 1 74 ? 16.734 -4.094 -3.418 1 96.56 74 ASN A O 1
ATOM 618 N N . THR A 1 75 ? 16.547 -2.215 -4.508 1 98.12 75 THR A N 1
ATOM 619 C CA . THR A 1 75 ? 15.133 -2.113 -4.168 1 98.12 75 THR A CA 1
ATOM 620 C C . THR A 1 75 ? 14.367 -1.36 -5.254 1 98.12 75 THR A C 1
ATOM 622 O O . THR A 1 75 ? 14.93 -0.503 -5.938 1 98.12 75 THR A O 1
ATOM 625 N N . ALA A 1 76 ? 13.156 -1.679 -5.465 1 98.62 76 ALA A N 1
ATOM 626 C CA . ALA A 1 76 ? 12.234 -1.026 -6.395 1 98.62 76 ALA A CA 1
ATOM 627 C C . ALA A 1 76 ? 10.805 -1.056 -5.859 1 98.62 76 ALA A C 1
ATOM 629 O O . ALA A 1 76 ? 10.383 -2.041 -5.25 1 98.62 76 ALA A O 1
ATOM 630 N N . THR A 1 77 ? 10.102 0 -6.016 1 98.88 77 THR A N 1
ATOM 631 C CA . THR A 1 77 ? 8.703 0.112 -5.621 1 98.88 77 THR A CA 1
ATOM 632 C C . THR A 1 77 ? 7.859 0.664 -6.77 1 98.88 77 THR A C 1
ATOM 634 O O . THR A 1 77 ? 8.219 1.671 -7.383 1 98.88 77 THR A O 1
ATOM 637 N N . CYS A 1 78 ? 6.793 -0.01 -7.059 1 98.88 78 CYS A N 1
ATOM 638 C CA . CYS A 1 78 ? 5.867 0.497 -8.062 1 98.88 78 CYS A CA 1
ATOM 639 C C . CYS A 1 78 ? 4.434 0.47 -7.551 1 98.88 78 CYS A C 1
ATOM 641 O O . CYS A 1 78 ? 4.121 -0.254 -6.605 1 98.88 78 CYS A O 1
ATOM 643 N N . ILE A 1 79 ? 3.635 1.281 -8.117 1 98.94 79 ILE A N 1
ATOM 644 C CA . ILE A 1 79 ? 2.191 1.3 -7.91 1 98.94 79 ILE A CA 1
ATOM 645 C C . ILE A 1 79 ? 1.479 1.113 -9.25 1 98.94 79 ILE A C 1
ATOM 647 O O . ILE A 1 79 ? 2.014 1.479 -10.297 1 98.94 79 ILE A O 1
ATOM 651 N N . TYR A 1 80 ? 0.337 0.519 -9.25 1 98.81 80 TYR A N 1
ATOM 652 C CA . TYR A 1 80 ? -0.422 0.291 -10.477 1 98.81 80 TYR A CA 1
ATOM 653 C C . TYR A 1 80 ? -1.882 -0.014 -10.164 1 98.81 80 TYR A C 1
ATOM 655 O O . TYR A 1 80 ? -2.252 -0.181 -9 1 98.81 80 TYR A O 1
ATOM 663 N N . ASN A 1 81 ? -2.674 0.081 -11.18 1 98.56 81 ASN A N 1
ATOM 664 C CA . ASN A 1 81 ? -4.035 -0.444 -11.102 1 98.56 81 ASN A CA 1
ATOM 665 C C . ASN A 1 81 ? -4.086 -1.921 -11.484 1 98.56 81 ASN A C 1
ATOM 667 O O . ASN A 1 81 ? -3.648 -2.303 -12.57 1 98.56 81 ASN A O 1
ATOM 671 N N . PHE A 1 82 ? -4.555 -2.67 -10.547 1 98.56 82 PHE A N 1
ATOM 672 C CA . PHE A 1 82 ? -4.746 -4.059 -10.938 1 98.56 82 PHE A CA 1
ATOM 673 C C . PHE A 1 82 ? -6.18 -4.297 -11.406 1 98.56 82 PHE A C 1
ATOM 675 O O . PHE A 1 82 ? -7.102 -3.605 -10.977 1 98.56 82 PHE A O 1
ATOM 682 N N . ASN A 1 83 ? -6.324 -5.207 -12.289 1 97.94 83 ASN A N 1
ATOM 683 C CA . ASN A 1 83 ? -7.613 -5.727 -12.742 1 97.94 83 ASN A CA 1
ATOM 684 C C . ASN A 1 83 ? -7.598 -7.246 -12.859 1 97.94 83 ASN A C 1
ATOM 686 O O . ASN A 1 83 ? -6.57 -7.836 -13.211 1 97.94 83 ASN A O 1
ATOM 690 N N . TYR A 1 84 ? -8.695 -7.773 -12.523 1 97.69 84 TYR A N 1
ATOM 691 C CA . TYR A 1 84 ? -8.828 -9.211 -12.742 1 97.69 84 TYR A CA 1
ATOM 692 C C . TYR A 1 84 ? -10.188 -9.539 -13.352 1 97.69 84 TYR A C 1
ATOM 694 O O . TYR A 1 84 ? -11.141 -8.766 -13.211 1 97.69 84 TYR A O 1
ATOM 702 N N . GLU A 1 85 ? -10.258 -10.562 -14.086 1 98.25 85 GLU A N 1
ATOM 703 C CA . GLU A 1 85 ? -11.484 -11.117 -14.648 1 98.25 85 GLU A CA 1
ATOM 704 C C . GLU A 1 85 ? -11.461 -12.641 -14.641 1 98.25 85 GLU A C 1
ATOM 706 O O . GLU A 1 85 ? -10.383 -13.25 -14.664 1 98.25 85 GLU A O 1
ATOM 711 N N . GLY A 1 86 ? -12.641 -13.227 -14.539 1 97.94 86 GLY A N 1
ATOM 712 C CA . GLY A 1 86 ? -12.766 -14.68 -14.539 1 97.94 86 GLY A CA 1
ATOM 713 C C . GLY A 1 86 ? -14.195 -15.156 -14.367 1 97.94 86 GLY A C 1
ATOM 714 O O . GLY A 1 86 ? -15.141 -14.438 -14.703 1 97.94 86 GLY A O 1
ATOM 715 N N . GLN A 1 87 ? -14.305 -16.391 -14.016 1 97.75 87 GLN A N 1
ATOM 716 C CA . GLN A 1 87 ? -15.617 -17 -13.828 1 97.75 87 GLN A CA 1
ATOM 717 C C . GLN A 1 87 ? -15.852 -17.359 -12.359 1 97.75 87 GLN A C 1
ATOM 719 O O . GLN A 1 87 ? -15.008 -18 -11.727 1 97.75 87 GLN A O 1
ATOM 724 N N . PHE A 1 88 ? -16.938 -16.906 -11.844 1 96.44 88 PHE A N 1
ATOM 725 C CA . PHE A 1 88 ? -17.375 -17.25 -10.492 1 96.44 88 PHE A CA 1
ATOM 726 C C . PHE A 1 88 ? -18.766 -17.875 -10.516 1 96.44 88 PHE A C 1
ATOM 728 O O . PHE A 1 88 ? -19.734 -17.219 -10.891 1 96.44 88 PHE A O 1
ATOM 735 N N . ASN A 1 89 ? -18.766 -19.125 -10.125 1 94.5 89 ASN A N 1
ATOM 736 C CA . ASN A 1 89 ? -20.031 -19.844 -10.141 1 94.5 89 ASN A CA 1
ATOM 737 C C . ASN A 1 89 ? -20.734 -19.719 -11.484 1 94.5 89 ASN A C 1
ATOM 739 O O . ASN A 1 89 ? -21.922 -19.391 -11.547 1 94.5 89 ASN A O 1
ATOM 743 N N . GLY A 1 90 ? -20.031 -19.75 -12.461 1 92.25 90 GLY A N 1
ATOM 744 C CA . GLY A 1 90 ? -20.562 -19.766 -13.812 1 92.25 90 GLY A CA 1
ATOM 745 C C . GLY A 1 90 ? -20.812 -18.391 -14.375 1 92.25 90 GLY A C 1
ATOM 746 O O . GLY A 1 90 ? -21.188 -18.234 -15.539 1 92.25 90 GLY A O 1
ATOM 747 N N . SER A 1 91 ? -20.625 -17.375 -13.617 1 96.88 91 SER A N 1
ATOM 748 C CA . SER A 1 91 ? -20.828 -16.016 -14.086 1 96.88 91 SER A CA 1
ATOM 749 C C . SER A 1 91 ? -19.5 -15.273 -14.227 1 96.88 91 SER A C 1
ATOM 751 O O . SER A 1 91 ? -18.594 -15.453 -13.406 1 96.88 91 SER A O 1
ATOM 753 N N . PHE A 1 92 ? -19.469 -14.43 -15.281 1 97.25 92 PHE A N 1
ATOM 754 C CA . PHE A 1 92 ? -18.297 -13.586 -15.508 1 97.25 92 PHE A CA 1
ATOM 755 C C . PHE A 1 92 ? -18.203 -12.484 -14.461 1 97.25 92 PHE A C 1
ATOM 757 O O . PHE A 1 92 ? -19.203 -11.812 -14.172 1 97.25 92 PHE A O 1
ATOM 764 N N . ILE A 1 93 ? -17.031 -12.375 -13.82 1 96.94 93 ILE A N 1
ATOM 765 C CA . ILE A 1 93 ? -16.828 -11.312 -12.852 1 96.94 93 ILE A CA 1
ATOM 766 C C . ILE A 1 93 ? -15.539 -10.562 -13.164 1 96.94 93 ILE A C 1
ATOM 768 O O . ILE A 1 93 ? -14.633 -11.109 -13.797 1 96.94 93 ILE A O 1
ATOM 772 N N . THR A 1 94 ? -15.531 -9.352 -12.805 1 97.06 94 THR A N 1
ATOM 773 C CA . THR A 1 94 ? -14.352 -8.508 -12.906 1 97.06 94 THR A CA 1
ATOM 774 C C . THR A 1 94 ? -14.125 -7.727 -11.617 1 97.06 94 THR A C 1
ATOM 776 O O . THR A 1 94 ? -15.055 -7.559 -10.82 1 97.06 94 THR A O 1
ATOM 779 N N . GLY A 1 95 ? -12.969 -7.395 -11.352 1 96.38 95 GLY A N 1
ATOM 780 C CA . GLY A 1 95 ? -12.586 -6.527 -10.25 1 96.38 95 GLY A CA 1
ATOM 781 C C . GLY A 1 95 ? -11.352 -5.699 -10.539 1 96.38 95 GLY A C 1
ATOM 782 O O . GLY A 1 95 ? -10.641 -5.953 -11.516 1 96.38 95 GLY A O 1
ATOM 783 N N . SER A 1 96 ? -11.203 -4.676 -9.781 1 97.5 96 SER A N 1
ATOM 784 C CA . SER A 1 96 ? -10.055 -3.789 -9.953 1 97.5 96 SER A CA 1
ATOM 785 C C . SER A 1 96 ? -9.711 -3.082 -8.641 1 97.5 96 SER A C 1
ATOM 787 O O . SER A 1 96 ? -10.508 -3.078 -7.703 1 97.5 96 SER A O 1
ATOM 789 N N . GLY A 1 97 ? -8.594 -2.531 -8.602 1 98 97 GLY A N 1
ATOM 790 C CA . GLY A 1 97 ? -8.125 -1.778 -7.445 1 98 97 GLY A CA 1
ATOM 791 C C . GLY A 1 97 ? -6.73 -1.207 -7.633 1 98 97 GLY A C 1
ATOM 792 O O . GLY A 1 97 ? -6.309 -0.942 -8.758 1 98 97 GLY A O 1
ATOM 793 N N . ARG A 1 98 ? -6.074 -0.913 -6.555 1 98.75 98 ARG A N 1
ATOM 794 C CA . ARG A 1 98 ? -4.746 -0.31 -6.539 1 98.75 98 ARG A CA 1
ATOM 795 C C . ARG A 1 98 ? -3.74 -1.224 -5.848 1 98.75 98 ARG A C 1
ATOM 797 O O . ARG A 1 98 ? -4.07 -1.883 -4.859 1 98.75 98 ARG A O 1
ATOM 804 N N . ALA A 1 99 ? -2.568 -1.263 -6.363 1 98.88 99 ALA A N 1
ATOM 805 C CA . ALA A 1 99 ? -1.525 -2.137 -5.832 1 98.88 99 ALA A CA 1
ATOM 806 C C . ALA A 1 99 ? -0.228 -1.368 -5.605 1 98.88 99 ALA A C 1
ATOM 808 O O . ALA A 1 99 ? 0.179 -0.562 -6.445 1 98.88 99 ALA A O 1
ATOM 809 N N . THR A 1 100 ? 0.368 -1.521 -4.488 1 98.94 100 THR A N 1
ATOM 810 C CA . THR A 1 100 ? 1.748 -1.137 -4.211 1 98.94 100 THR A CA 1
ATOM 811 C C . THR A 1 100 ? 2.635 -2.371 -4.062 1 98.94 100 THR A C 1
ATOM 813 O O . THR A 1 100 ? 2.375 -3.23 -3.219 1 98.94 100 THR A O 1
ATOM 816 N N . ASN A 1 101 ? 3.619 -2.502 -4.871 1 98.94 101 ASN A N 1
ATOM 817 C CA . ASN A 1 101 ? 4.586 -3.594 -4.781 1 98.94 101 ASN A CA 1
ATOM 818 C C . ASN A 1 101 ? 5.973 -3.084 -4.395 1 98.94 101 ASN A C 1
ATOM 820 O O . ASN A 1 101 ? 6.449 -2.094 -4.949 1 98.94 101 ASN A O 1
ATOM 824 N N . VAL A 1 102 ? 6.574 -3.721 -3.453 1 98.94 102 VAL A N 1
ATOM 825 C CA . VAL A 1 102 ? 7.949 -3.441 -3.047 1 98.94 102 VAL A CA 1
ATOM 826 C C . VAL A 1 102 ? 8.836 -4.648 -3.355 1 98.94 102 VAL A C 1
ATOM 828 O O . VAL A 1 102 ? 8.57 -5.754 -2.879 1 98.94 102 VAL A O 1
ATOM 831 N N . PHE A 1 103 ? 9.867 -4.453 -4.172 1 98.81 103 PHE A N 1
ATOM 832 C CA . PHE A 1 103 ? 10.836 -5.48 -4.539 1 98.81 103 PHE A CA 1
ATOM 833 C C . PHE A 1 103 ? 12.188 -5.211 -3.891 1 98.81 103 PHE A C 1
ATOM 835 O O . PHE A 1 103 ? 12.602 -4.055 -3.771 1 98.81 103 PHE A O 1
ATOM 842 N N . VAL A 1 104 ? 12.859 -6.254 -3.514 1 98.5 104 VAL A N 1
ATOM 843 C CA . VAL A 1 104 ? 14.234 -6.188 -3.02 1 98.5 104 VAL A CA 1
ATOM 844 C C . VAL A 1 104 ? 15.07 -7.273 -3.68 1 98.5 104 VAL A C 1
ATOM 846 O O . VAL A 1 104 ? 14.539 -8.281 -4.148 1 98.5 104 VAL A O 1
ATOM 849 N N . LYS A 1 105 ? 16.328 -7.02 -3.77 1 97.62 105 LYS A N 1
ATOM 850 C CA . LYS A 1 105 ? 17.219 -8.078 -4.215 1 97.62 105 LYS A CA 1
ATOM 851 C C . LYS A 1 105 ? 17.672 -8.945 -3.041 1 97.62 105 LYS A C 1
ATOM 853 O O . LYS A 1 105 ? 17.969 -8.43 -1.96 1 97.62 105 LYS A O 1
ATOM 858 N N . ASP A 1 106 ? 17.656 -10.219 -3.268 1 95.69 106 ASP A N 1
ATOM 859 C CA . ASP A 1 106 ? 18.172 -11.117 -2.236 1 95.69 106 ASP A CA 1
ATOM 860 C C . ASP A 1 106 ? 19.688 -11.258 -2.344 1 95.69 106 ASP A C 1
ATOM 862 O O . ASP A 1 106 ? 20.344 -10.539 -3.105 1 95.69 106 ASP A O 1
ATOM 866 N N . HIS A 1 107 ? 20.234 -12.156 -1.522 1 93.31 107 HIS A N 1
ATOM 867 C CA . HIS A 1 107 ? 21.688 -12.312 -1.443 1 93.31 107 HIS A CA 1
ATOM 868 C C . HIS A 1 107 ? 22.25 -12.781 -2.775 1 93.31 107 HIS A C 1
ATOM 870 O O . HIS A 1 107 ? 23.422 -12.516 -3.08 1 93.31 107 HIS A O 1
ATOM 876 N N . GLU A 1 108 ? 21.438 -13.469 -3.592 1 94.88 108 GLU A N 1
ATOM 877 C CA . GLU A 1 108 ? 21.875 -13.953 -4.898 1 94.88 108 GLU A CA 1
ATOM 878 C C . GLU A 1 108 ? 21.578 -12.945 -5.996 1 94.88 108 GLU A C 1
ATOM 880 O O . GLU A 1 108 ? 21.656 -13.266 -7.184 1 94.88 108 GLU A O 1
ATOM 885 N N . GLN A 1 109 ? 21.094 -11.805 -5.637 1 94.88 109 GLN A N 1
ATOM 886 C CA . GLN A 1 109 ? 20.875 -10.664 -6.52 1 94.88 109 GLN A CA 1
ATOM 887 C C . GLN A 1 109 ? 19.625 -10.867 -7.383 1 94.88 109 GLN A C 1
ATOM 889 O O . GLN A 1 109 ? 19.531 -10.312 -8.477 1 94.88 109 GLN A O 1
ATOM 894 N N . HIS A 1 110 ? 18.781 -11.703 -6.918 1 96.62 110 HIS A N 1
ATOM 895 C CA . HIS A 1 110 ? 17.484 -11.867 -7.59 1 96.62 110 HIS A CA 1
ATOM 896 C C . HIS A 1 110 ? 16.438 -10.938 -6.996 1 96.62 110 HIS A C 1
ATOM 898 O O . HIS A 1 110 ? 16.344 -10.789 -5.777 1 96.62 110 HIS A O 1
ATOM 904 N N . TRP A 1 111 ? 15.688 -10.336 -7.875 1 98.06 111 TRP A N 1
ATOM 905 C CA . TRP A 1 111 ? 14.562 -9.508 -7.438 1 98.06 111 TRP A CA 1
ATOM 906 C C . TRP A 1 111 ? 13.469 -10.367 -6.805 1 98.06 111 TRP A C 1
ATOM 908 O O . TRP A 1 111 ? 13.062 -11.383 -7.379 1 98.06 111 TRP A O 1
ATOM 918 N N . LYS A 1 112 ? 13.07 -9.984 -5.609 1 98.62 112 LYS A N 1
ATOM 919 C CA . LYS A 1 112 ? 11.984 -10.648 -4.887 1 98.62 112 LYS A CA 1
ATOM 920 C C . LYS A 1 112 ? 10.922 -9.648 -4.445 1 98.62 112 LYS A C 1
ATOM 922 O O . LYS A 1 112 ? 11.242 -8.539 -4.027 1 98.62 112 LYS A O 1
ATOM 927 N N . LEU A 1 113 ? 9.672 -10.039 -4.578 1 98.88 113 LEU A N 1
ATOM 928 C CA . LEU A 1 113 ? 8.578 -9.25 -4.02 1 98.88 113 LEU A CA 1
ATOM 929 C C . LEU A 1 113 ? 8.5 -9.414 -2.508 1 98.88 113 LEU A C 1
ATOM 931 O O . LEU A 1 113 ? 8.273 -10.523 -2.014 1 98.88 113 LEU A O 1
ATOM 935 N N . VAL A 1 114 ? 8.695 -8.328 -1.744 1 98.88 114 VAL A N 1
ATOM 936 C CA . VAL A 1 114 ? 8.734 -8.438 -0.29 1 98.88 114 VAL A CA 1
ATOM 937 C C . VAL A 1 114 ? 7.434 -7.906 0.305 1 98.88 114 VAL A C 1
ATOM 939 O O . VAL A 1 114 ? 7.098 -8.211 1.452 1 98.88 114 VAL A O 1
ATOM 942 N N . HIS A 1 115 ? 6.668 -7.145 -0.473 1 98.94 115 HIS A N 1
ATOM 943 C CA . HIS A 1 115 ? 5.406 -6.625 0.033 1 98.94 115 HIS A CA 1
ATOM 944 C C . HIS A 1 115 ? 4.449 -6.285 -1.108 1 98.94 115 HIS A C 1
ATOM 946 O O . HIS A 1 115 ? 4.863 -5.715 -2.119 1 98.94 115 HIS A O 1
ATOM 952 N N . GLU A 1 116 ? 3.238 -6.594 -0.984 1 98.94 116 GLU A N 1
ATOM 953 C CA . GLU A 1 116 ? 2.131 -6.156 -1.829 1 98.94 116 GLU A CA 1
ATOM 954 C C . GLU A 1 116 ? 0.962 -5.648 -0.989 1 98.94 116 GLU A C 1
ATOM 956 O O . GLU A 1 116 ? 0.494 -6.344 -0.085 1 98.94 116 GLU A O 1
ATOM 961 N N . HIS A 1 117 ? 0.556 -4.469 -1.211 1 98.94 117 HIS A N 1
ATOM 962 C CA . HIS A 1 117 ? -0.633 -3.855 -0.628 1 98.94 117 HIS A CA 1
ATOM 963 C C . HIS A 1 117 ? -1.711 -3.631 -1.683 1 98.94 117 HIS A C 1
ATOM 965 O O . HIS A 1 117 ? -1.545 -2.803 -2.58 1 98.94 117 HIS A O 1
ATOM 971 N N . LEU A 1 118 ? -2.756 -4.391 -1.61 1 98.5 118 LEU A N 1
ATOM 972 C CA . LEU A 1 118 ? -3.891 -4.23 -2.514 1 98.5 118 LEU A CA 1
ATOM 973 C C . LEU A 1 118 ? -5.059 -3.557 -1.801 1 98.5 118 LEU A C 1
ATOM 975 O O . LEU A 1 118 ? -5.332 -3.85 -0.635 1 98.5 118 LEU A O 1
ATOM 979 N N . SER A 1 119 ? -5.699 -2.652 -2.477 1 97.56 119 SER A N 1
ATOM 980 C CA . SER A 1 119 ? -6.969 -2.1 -2.02 1 97.56 119 SER A CA 1
ATOM 981 C C . SER A 1 119 ? -7.969 -1.988 -3.166 1 97.56 119 SER A C 1
ATOM 983 O O . SER A 1 119 ? -7.602 -1.618 -4.281 1 97.56 119 SER A O 1
ATOM 985 N N . SER A 1 120 ? -9.164 -2.352 -2.855 1 94 120 SER A N 1
ATOM 986 C CA . SER A 1 120 ? -10.203 -2.363 -3.881 1 94 120 SER A CA 1
ATOM 987 C C . SER A 1 120 ? -10.711 -0.955 -4.172 1 94 120 SER A C 1
ATOM 989 O O . SER A 1 120 ? -10.688 -0.088 -3.295 1 94 120 SER A O 1
ATOM 991 N N . ILE A 1 121 ? -10.977 -0.724 -5.395 1 84.38 121 ILE A N 1
ATOM 992 C CA . ILE A 1 121 ? -11.719 0.47 -5.777 1 84.38 121 ILE A CA 1
ATOM 993 C C . ILE A 1 121 ? -13.164 0.097 -6.09 1 84.38 121 ILE A C 1
ATOM 995 O O . ILE A 1 121 ? -13.422 -0.83 -6.863 1 84.38 121 ILE A O 1
ATOM 999 N N . LYS A 1 122 ? -13.984 0.496 -5.078 1 62.88 122 LYS A N 1
ATOM 1000 C CA . LYS A 1 122 ? -15.406 0.246 -5.266 1 62.88 122 LYS A CA 1
ATOM 1001 C C . LYS A 1 122 ? -15.969 1.1 -6.398 1 62.88 122 LYS A C 1
ATOM 1003 O O . LYS A 1 122 ? -15.523 2.229 -6.613 1 62.88 122 LYS A O 1
ATOM 1008 N N . MET B 1 1 ? 19.375 13.047 8.953 1 77.19 1 MET B N 1
ATOM 1009 C CA . MET B 1 1 ? 18.062 12.539 9.367 1 77.19 1 MET B CA 1
ATOM 1010 C C . MET B 1 1 ? 17.828 11.133 8.828 1 77.19 1 MET B C 1
ATOM 1012 O O . MET B 1 1 ? 18.156 10.852 7.672 1 77.19 1 MET B O 1
ATOM 1016 N N . SER B 1 2 ? 17.297 10.242 9.789 1 90.75 2 SER B N 1
ATOM 1017 C CA . SER B 1 2 ? 17.047 8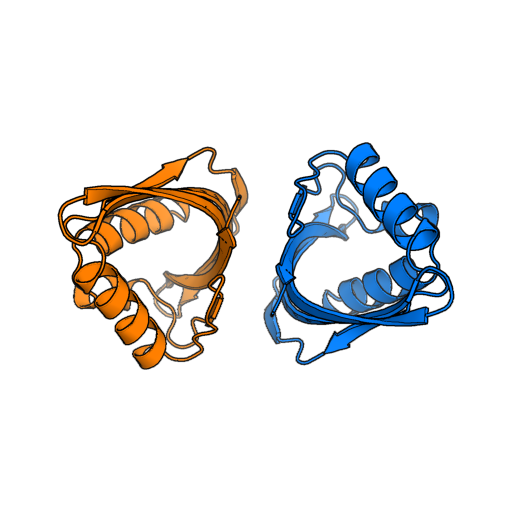.867 9.391 1 90.75 2 SER B CA 1
ATOM 1018 C C . SER B 1 2 ? 15.617 8.688 8.883 1 90.75 2 SER B C 1
ATOM 1020 O O . SER B 1 2 ? 14.773 9.57 9.07 1 90.75 2 SER B O 1
ATOM 1022 N N . ALA B 1 3 ? 15.367 7.699 8.141 1 91 3 ALA B N 1
ATOM 1023 C CA . ALA B 1 3 ? 14.031 7.375 7.66 1 91 3 ALA B CA 1
ATOM 1024 C C . ALA B 1 3 ? 13.039 7.254 8.812 1 91 3 ALA B C 1
ATOM 1026 O O . ALA B 1 3 ? 11.883 7.656 8.695 1 91 3 ALA B O 1
ATOM 1027 N N . MET B 1 4 ? 13.453 6.668 9.906 1 93.06 4 MET B N 1
ATOM 1028 C CA . MET B 1 4 ? 12.617 6.535 11.094 1 93.06 4 MET B CA 1
ATOM 1029 C C . MET B 1 4 ? 12.195 7.902 11.617 1 93.06 4 MET B C 1
ATOM 1031 O O . MET B 1 4 ? 11.039 8.086 12.016 1 93.06 4 MET B O 1
ATOM 1035 N N . ASN B 1 5 ? 13.133 8.797 11.555 1 96.38 5 ASN B N 1
ATOM 1036 C CA . ASN B 1 5 ? 12.812 10.172 11.953 1 96.38 5 ASN B CA 1
ATOM 1037 C C . ASN B 1 5 ? 11.797 10.805 11.008 1 96.38 5 ASN B C 1
ATOM 1039 O O . ASN B 1 5 ? 10.961 11.602 11.438 1 96.38 5 ASN B O 1
ATOM 1043 N N . ALA B 1 6 ? 11.906 10.422 9.758 1 97.81 6 ALA B N 1
ATOM 1044 C CA . ALA B 1 6 ? 10.977 10.961 8.766 1 97.81 6 ALA B CA 1
ATOM 1045 C C . ALA B 1 6 ? 9.539 10.578 9.086 1 97.81 6 ALA B C 1
ATOM 1047 O O . ALA B 1 6 ? 8.633 11.414 9.023 1 97.81 6 ALA B O 1
ATOM 1048 N N . LEU B 1 7 ? 9.328 9.297 9.453 1 98.69 7 LEU B N 1
ATOM 1049 C CA . LEU B 1 7 ? 7.984 8.852 9.812 1 98.69 7 LEU B CA 1
ATOM 1050 C C . LEU B 1 7 ? 7.492 9.57 11.062 1 98.69 7 LEU B C 1
ATOM 1052 O O . LEU B 1 7 ? 6.34 10.008 11.117 1 98.69 7 LEU B O 1
ATOM 1056 N N . GLU B 1 8 ? 8.344 9.68 12 1 98.38 8 GLU B N 1
ATOM 1057 C CA . GLU B 1 8 ? 7.977 10.359 13.242 1 98.38 8 GLU B CA 1
ATOM 1058 C C . GLU B 1 8 ? 7.578 11.805 12.984 1 98.38 8 GLU B C 1
ATOM 1060 O O . GLU B 1 8 ? 6.59 12.289 13.539 1 98.38 8 GLU B O 1
ATOM 1065 N N . GLN B 1 9 ? 8.359 12.469 12.211 1 98.56 9 GLN B N 1
ATOM 1066 C CA . GLN B 1 9 ? 8.055 13.852 11.859 1 98.56 9 GLN B CA 1
ATOM 1067 C C . GLN B 1 9 ? 6.727 13.953 11.117 1 98.56 9 GLN B C 1
ATOM 1069 O O . GLN B 1 9 ? 5.941 14.867 11.359 1 98.56 9 GLN B O 1
ATOM 1074 N N . TYR B 1 10 ? 6.516 13.031 10.219 1 98.88 10 TYR B N 1
ATOM 1075 C CA . TYR B 1 10 ? 5.273 13.008 9.453 1 98.88 10 TYR B CA 1
ATOM 1076 C C . TYR B 1 10 ? 4.07 12.859 10.367 1 98.88 10 TYR B C 1
ATOM 1078 O O . TYR B 1 10 ? 3.09 13.602 10.25 1 98.88 10 TYR B O 1
ATOM 1086 N N . ILE B 1 11 ? 4.141 11.906 11.32 1 98.81 11 ILE B N 1
ATOM 1087 C CA . ILE B 1 11 ? 3.051 11.656 12.258 1 98.81 11 ILE B CA 1
ATOM 1088 C C . ILE B 1 11 ? 2.83 12.891 13.133 1 98.81 11 ILE B C 1
ATOM 1090 O O . ILE B 1 11 ? 1.694 13.328 13.32 1 98.81 11 ILE B O 1
ATOM 1094 N N . THR B 1 12 ? 3.922 13.445 13.625 1 98.75 12 THR B N 1
ATOM 1095 C CA . THR B 1 12 ? 3.844 14.641 14.453 1 98.75 12 THR B CA 1
ATOM 1096 C C . THR B 1 12 ? 3.207 15.797 13.688 1 98.75 12 THR B C 1
ATOM 1098 O O . THR B 1 12 ? 2.297 16.453 14.188 1 98.75 12 THR B O 1
ATOM 1101 N N . ALA B 1 13 ? 3.688 16 12.469 1 98.88 13 ALA B N 1
ATOM 1102 C CA . ALA B 1 13 ? 3.16 17.078 11.625 1 98.88 13 ALA B CA 1
ATOM 1103 C C . ALA B 1 13 ? 1.671 16.891 11.359 1 98.88 13 ALA B C 1
ATOM 1105 O O . ALA B 1 13 ? 0.892 17.844 11.422 1 98.88 13 ALA B O 1
ATOM 1106 N N . THR B 1 14 ? 1.235 15.664 11.031 1 98.81 14 THR B N 1
ATOM 1107 C CA . THR B 1 14 ? -0.164 15.344 10.773 1 98.81 14 THR B CA 1
ATOM 1108 C C . THR B 1 14 ? -1.031 15.695 11.977 1 98.81 14 THR B C 1
ATOM 1110 O O . THR B 1 14 ? -2.133 16.234 11.82 1 98.81 14 THR B O 1
ATOM 1113 N N . ASN B 1 15 ? -0.5 15.492 13.141 1 98.81 15 ASN B N 1
ATOM 1114 C CA . ASN B 1 15 ? -1.269 15.672 14.367 1 98.81 15 ASN B CA 1
ATOM 1115 C C . ASN B 1 15 ? -1.352 17.141 14.773 1 98.81 15 ASN B C 1
ATOM 1117 O O . ASN B 1 15 ? -2.055 17.484 15.719 1 98.81 15 ASN B O 1
ATOM 1121 N N . THR B 1 16 ? -0.722 18.031 14.047 1 98.69 16 THR B N 1
ATOM 1122 C CA . THR B 1 16 ? -0.888 19.453 14.273 1 98.69 16 THR B CA 1
ATOM 1123 C C . THR B 1 16 ? -2.154 19.969 13.594 1 98.69 16 THR B C 1
ATOM 1125 O O . THR B 1 16 ? -2.611 21.078 13.883 1 98.69 16 THR B O 1
ATOM 1128 N N . HIS B 1 17 ? -2.662 19.203 12.695 1 98.62 17 HIS B N 1
ATOM 1129 C CA . HIS B 1 17 ? -3.85 19.516 11.906 1 98.62 17 HIS B CA 1
ATOM 1130 C C . HIS B 1 17 ? -3.658 20.812 11.109 1 98.62 17 HIS B C 1
ATOM 1132 O O . HIS B 1 17 ? -4.57 21.625 11.023 1 98.62 17 HIS B O 1
ATOM 1138 N N . ASP B 1 18 ? -2.49 21.031 10.688 1 98.69 18 ASP B N 1
ATOM 1139 C CA . ASP B 1 18 ? -2.051 22.141 9.844 1 98.69 18 ASP B CA 1
ATOM 1140 C C . ASP B 1 18 ? -1.199 21.625 8.68 1 98.69 18 ASP B C 1
ATOM 1142 O O . ASP B 1 18 ? -0.04 21.25 8.867 1 98.69 18 ASP B O 1
ATOM 1146 N N . PHE B 1 19 ? -1.762 21.719 7.496 1 98.75 19 PHE B N 1
ATOM 1147 C CA . PHE B 1 19 ? -1.121 21.109 6.336 1 98.75 19 PHE 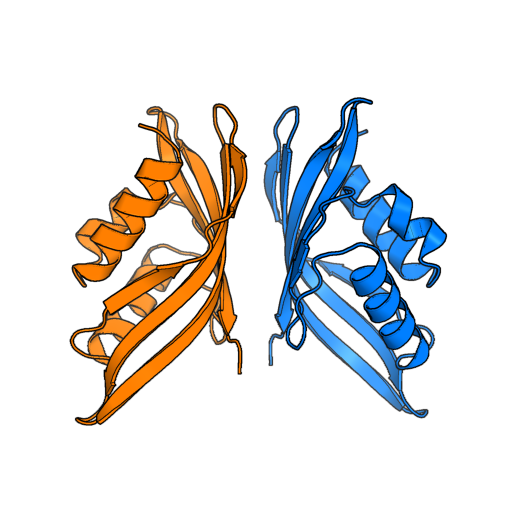B CA 1
ATOM 1148 C C . PHE B 1 19 ? 0.199 21.797 6.02 1 98.75 19 PHE B C 1
ATOM 1150 O O . PHE B 1 19 ? 1.089 21.203 5.414 1 98.75 19 PHE B O 1
ATOM 1157 N N . GLU B 1 20 ? 0.424 23.016 6.398 1 98.62 20 GLU B N 1
ATOM 1158 C CA . GLU B 1 20 ? 1.688 23.719 6.18 1 98.62 20 GLU B CA 1
ATOM 1159 C C . GLU B 1 20 ? 2.838 23.016 6.898 1 98.62 20 GLU B C 1
ATOM 1161 O O . GLU B 1 20 ? 3.996 23.156 6.5 1 98.62 20 GLU B O 1
ATOM 1166 N N . ASN B 1 21 ? 2.488 22.266 7.984 1 98.81 21 ASN B N 1
ATOM 1167 C CA . ASN B 1 21 ? 3.5 21.484 8.68 1 98.81 21 ASN B CA 1
ATOM 1168 C C . ASN B 1 21 ? 3.752 20.156 7.984 1 98.81 21 ASN B C 1
ATOM 1170 O O . ASN B 1 21 ? 4.816 19.547 8.148 1 98.81 21 ASN B O 1
ATOM 1174 N N . VAL B 1 22 ? 2.752 19.609 7.293 1 98.88 22 VAL B N 1
ATOM 1175 C CA . VAL B 1 22 ? 2.838 18.312 6.621 1 98.88 22 VAL B CA 1
ATOM 1176 C C . VAL B 1 22 ? 3.508 18.484 5.262 1 98.88 22 VAL B C 1
ATOM 1178 O O . VAL B 1 22 ? 4.367 17.688 4.883 1 98.88 22 VAL B O 1
ATOM 1181 N N . LYS B 1 23 ? 3.18 19.531 4.586 1 98.75 23 LYS B N 1
ATOM 1182 C CA . LYS B 1 23 ? 3.533 19.781 3.189 1 98.75 23 LYS B CA 1
ATOM 1183 C C . LYS B 1 23 ? 5.039 19.672 2.977 1 98.75 23 LYS B C 1
ATOM 1185 O O . LYS B 1 23 ? 5.492 19.047 2.023 1 98.75 23 LYS B O 1
ATOM 1190 N N . PRO B 1 24 ? 5.879 20.25 3.828 1 98.12 24 PRO B N 1
ATOM 1191 C CA . PRO B 1 24 ? 7.32 20.203 3.582 1 98.12 24 PRO B CA 1
ATOM 1192 C C . PRO B 1 24 ? 7.879 18.781 3.652 1 98.12 24 PRO B C 1
ATOM 1194 O O . PRO B 1 24 ? 9.016 18.531 3.234 1 98.12 24 PRO B O 1
ATOM 1197 N N . LEU B 1 25 ? 7.156 17.859 4.211 1 98.69 25 LEU B N 1
ATOM 1198 C CA . LEU B 1 25 ? 7.617 16.484 4.383 1 98.69 25 LEU B CA 1
ATOM 1199 C C . LEU B 1 25 ? 7.219 15.625 3.186 1 98.69 25 LEU B C 1
ATOM 1201 O O . LEU B 1 25 ? 7.637 14.469 3.082 1 98.69 25 LEU B O 1
ATOM 1205 N N . LEU B 1 26 ? 6.398 16.203 2.293 1 98.81 26 LEU B N 1
ATOM 1206 C CA . LEU B 1 26 ? 5.887 15.461 1.146 1 98.81 26 LEU B CA 1
ATOM 1207 C C . LEU B 1 26 ? 6.715 15.75 -0.102 1 98.81 26 LEU B C 1
ATOM 1209 O O . LEU B 1 26 ? 7.121 16.891 -0.33 1 98.81 26 LEU B O 1
ATOM 1213 N N . HIS B 1 27 ? 6.996 14.727 -0.854 1 98.56 27 HIS B N 1
ATOM 1214 C CA . HIS B 1 27 ? 7.535 14.906 -2.197 1 98.56 27 HIS B CA 1
ATOM 1215 C C . HIS B 1 27 ? 6.559 15.68 -3.082 1 98.56 27 HIS B C 1
ATOM 1217 O O . HIS B 1 27 ? 5.344 15.484 -2.984 1 98.56 27 HIS B O 1
ATOM 1223 N N . PRO B 1 28 ? 7.031 16.5 -3.979 1 97.69 28 PRO B N 1
ATOM 1224 C CA . PRO B 1 28 ? 6.125 17.25 -4.848 1 97.69 28 PRO B CA 1
ATOM 1225 C C . PRO B 1 28 ? 5.242 16.344 -5.703 1 97.69 28 PRO B C 1
ATOM 1227 O O . PRO B 1 28 ? 4.156 16.75 -6.121 1 97.69 28 PRO B O 1
ATOM 1230 N N . LYS B 1 29 ? 5.676 15.109 -5.969 1 97.62 29 LYS B N 1
ATOM 1231 C CA . LYS B 1 29 ? 4.91 14.164 -6.777 1 97.62 29 LYS B CA 1
ATOM 1232 C C . LYS B 1 29 ? 4.285 13.078 -5.906 1 97.62 29 LYS B C 1
ATOM 1234 O O . LYS B 1 29 ? 4.117 11.945 -6.352 1 97.62 29 LYS B O 1
ATOM 1239 N N . ALA B 1 30 ? 4.055 13.438 -4.676 1 98.81 30 ALA B N 1
ATOM 1240 C CA . ALA B 1 30 ? 3.482 12.461 -3.748 1 98.81 30 ALA B CA 1
ATOM 1241 C C . ALA B 1 30 ? 2.121 11.977 -4.238 1 98.81 30 ALA B C 1
ATOM 1243 O O . ALA B 1 30 ? 1.312 12.766 -4.73 1 98.81 30 ALA B O 1
ATOM 1244 N N . ILE B 1 31 ? 1.904 10.703 -4.117 1 98.88 31 ILE B N 1
ATOM 1245 C CA . ILE B 1 31 ? 0.628 10.07 -4.434 1 98.88 31 ILE B CA 1
ATOM 1246 C C . ILE B 1 31 ? 0.058 9.406 -3.18 1 98.88 31 ILE B C 1
ATOM 1248 O O . ILE B 1 31 ? 0.743 8.625 -2.518 1 98.88 31 ILE B O 1
ATOM 1252 N N . TYR B 1 32 ? -1.183 9.703 -2.891 1 98.88 32 TYR B N 1
ATOM 1253 C CA . TYR B 1 32 ? -1.891 9.141 -1.748 1 98.88 32 TYR B CA 1
ATOM 1254 C C . TYR B 1 32 ? -3.082 8.305 -2.203 1 98.88 32 TYR B C 1
ATOM 1256 O O . TYR B 1 32 ? -3.898 8.766 -3.006 1 98.88 32 TYR B O 1
ATOM 1264 N N . TRP B 1 33 ? -3.127 7.121 -1.734 1 98.75 33 TRP B N 1
ATOM 1265 C CA . TRP B 1 33 ? -4.305 6.277 -1.908 1 98.75 33 TRP B CA 1
ATOM 1266 C C . TRP B 1 33 ? -5 6.031 -0.573 1 98.75 33 TRP B C 1
ATOM 1268 O O . TRP B 1 33 ? -4.477 5.324 0.288 1 98.75 33 TRP B O 1
ATOM 1278 N N . PHE B 1 34 ? -6.133 6.637 -0.436 1 97 34 PHE B N 1
ATOM 1279 C CA . PHE B 1 34 ? -7.043 6.371 0.67 1 97 34 PHE B CA 1
ATOM 1280 C C . PHE B 1 34 ? -8.086 5.336 0.274 1 97 34 PHE B C 1
ATOM 1282 O O . PHE B 1 34 ? -8.172 4.945 -0.893 1 97 34 PHE B O 1
ATOM 1289 N N . SER B 1 35 ? -8.859 4.914 1.287 1 92.62 35 SER B N 1
ATOM 1290 C CA . SER B 1 35 ? -9.891 3.922 0.991 1 92.62 35 SER B CA 1
ATOM 1291 C C . SER B 1 35 ? -10.914 4.469 0.003 1 92.62 35 SER B C 1
ATOM 1293 O O . SER B 1 35 ? -11.398 3.738 -0.864 1 92.62 35 SER B O 1
ATOM 1295 N N . ASP B 1 36 ? -11.117 5.734 0.092 1 93.12 36 ASP B N 1
ATOM 1296 C CA . ASP B 1 36 ? -12.234 6.281 -0.668 1 93.12 36 ASP B CA 1
ATOM 1297 C C . ASP B 1 36 ? -11.75 7.273 -1.726 1 93.12 36 ASP B C 1
ATOM 1299 O O . ASP B 1 36 ? -12.555 7.832 -2.473 1 93.12 36 ASP B O 1
ATOM 1303 N N . LYS B 1 37 ? -10.398 7.52 -1.814 1 95.88 37 LYS B N 1
ATOM 1304 C CA . LYS B 1 37 ? -9.938 8.602 -2.68 1 95.88 37 LYS B CA 1
ATOM 1305 C C . LYS B 1 37 ? -8.492 8.367 -3.125 1 95.88 37 LYS B C 1
ATOM 1307 O O . LYS B 1 37 ? -7.707 7.746 -2.404 1 95.88 37 LYS B O 1
ATOM 1312 N N . THR B 1 38 ? -8.164 8.766 -4.328 1 98.12 38 THR B N 1
ATOM 1313 C CA . THR B 1 38 ? -6.805 8.891 -4.84 1 98.12 38 THR B CA 1
ATOM 1314 C C . THR B 1 38 ? -6.418 10.359 -4.996 1 98.12 38 THR B C 1
ATOM 1316 O O . THR B 1 38 ? -7.16 11.141 -5.602 1 98.12 38 THR B O 1
ATOM 1319 N N . CYS B 1 39 ? -5.316 10.766 -4.41 1 98.75 39 CYS B N 1
ATOM 1320 C CA . CYS B 1 39 ? -4.785 12.117 -4.547 1 98.75 39 CYS B CA 1
ATOM 1321 C C . CYS B 1 39 ? -3.424 12.102 -5.234 1 98.75 39 CYS B C 1
ATOM 1323 O O . CYS B 1 39 ? -2.506 11.414 -4.781 1 98.75 39 CYS B O 1
ATOM 1325 N N . THR B 1 40 ? -3.311 12.898 -6.32 1 98.5 40 THR B N 1
ATOM 1326 C CA . THR B 1 40 ? -2.078 12.852 -7.098 1 98.5 40 THR B CA 1
ATOM 1327 C C . THR B 1 40 ? -1.416 14.227 -7.152 1 98.5 40 THR B C 1
ATOM 1329 O O . THR B 1 40 ? -0.417 14.406 -7.852 1 98.5 40 THR B O 1
ATOM 1332 N N . THR B 1 41 ? -2.039 15.164 -6.461 1 98.56 41 THR B N 1
ATOM 1333 C CA . THR B 1 41 ? -1.432 16.484 -6.336 1 98.56 41 THR B CA 1
ATOM 1334 C C . THR B 1 41 ? -1.384 16.922 -4.875 1 98.56 41 THR B C 1
ATOM 1336 O O . THR B 1 41 ? -2.191 16.469 -4.059 1 98.56 41 THR B O 1
ATOM 1339 N N . LEU B 1 42 ? -0.467 17.828 -4.605 1 98.5 42 LEU B N 1
ATOM 1340 C CA . LEU B 1 42 ? -0.367 18.344 -3.248 1 98.5 42 LEU B CA 1
ATOM 1341 C C . LEU B 1 42 ? -1.65 19.062 -2.844 1 98.5 42 LEU B C 1
ATOM 1343 O O . LEU B 1 42 ? -2.049 19.031 -1.678 1 98.5 42 LEU B O 1
ATOM 1347 N N . GLU B 1 43 ? -2.275 19.703 -3.779 1 98.56 43 GLU B N 1
ATOM 1348 C CA . GLU B 1 43 ? -3.535 20.391 -3.508 1 98.56 43 GLU B CA 1
ATOM 1349 C C . GLU B 1 43 ? -4.625 19.391 -3.107 1 98.56 43 GLU B C 1
ATOM 1351 O O . GLU B 1 43 ? -5.375 19.641 -2.16 1 98.56 43 GLU B O 1
ATOM 1356 N N . GLU B 1 44 ? -4.742 18.312 -3.861 1 98.81 44 GLU B N 1
ATOM 1357 C CA . GLU B 1 44 ? -5.711 17.266 -3.523 1 98.81 44 GLU B CA 1
ATOM 1358 C C . GLU B 1 44 ? -5.426 16.672 -2.146 1 98.81 44 GLU B C 1
ATOM 1360 O O . GLU B 1 44 ? -6.348 16.438 -1.367 1 98.81 44 GLU B O 1
ATOM 1365 N N . ILE B 1 45 ? -4.18 16.422 -1.859 1 98.88 45 ILE B N 1
ATOM 1366 C CA . ILE B 1 45 ? -3.768 15.867 -0.577 1 98.88 45 ILE B CA 1
ATOM 1367 C C . ILE B 1 45 ? -4.125 16.844 0.546 1 98.88 45 ILE B C 1
ATOM 1369 O O . ILE B 1 45 ? -4.707 16.438 1.559 1 98.88 45 ILE B O 1
ATOM 1373 N N . GLN B 1 46 ? -3.834 18.094 0.318 1 98.88 46 GLN B N 1
ATOM 1374 C CA . GLN B 1 46 ? -4.172 19.125 1.29 1 98.88 46 GLN B CA 1
ATOM 1375 C C . GLN B 1 46 ? -5.668 19.156 1.576 1 98.88 46 GLN B C 1
ATOM 1377 O O . GLN B 1 46 ? -6.086 19.156 2.736 1 98.88 46 GLN B O 1
ATOM 1382 N N . HIS B 1 47 ? -6.41 19.172 0.531 1 98.81 47 HIS B N 1
ATOM 1383 C CA . HIS B 1 47 ? -7.855 19.219 0.696 1 98.81 47 HIS B CA 1
ATOM 1384 C C . HIS B 1 47 ? -8.367 18 1.465 1 98.81 47 HIS B C 1
ATOM 1386 O O . HIS B 1 47 ? -9.258 18.125 2.307 1 98.81 47 HIS B O 1
ATOM 1392 N N . TYR B 1 48 ? -7.828 16.875 1.197 1 98.69 48 TYR B N 1
ATOM 1393 C CA . TYR B 1 48 ? -8.258 15.672 1.896 1 98.69 48 TYR B CA 1
ATOM 1394 C C . TYR B 1 48 ? -7.961 15.766 3.387 1 98.69 48 TYR B C 1
ATOM 1396 O O . TYR B 1 48 ? -8.828 15.508 4.219 1 98.69 48 TYR B O 1
ATOM 1404 N N . PHE B 1 49 ? -6.727 16.109 3.711 1 98.69 49 PHE B N 1
ATOM 1405 C CA . PHE B 1 49 ? -6.309 16.234 5.105 1 98.69 49 PHE B CA 1
ATOM 1406 C C . PHE B 1 49 ? -7.172 17.25 5.84 1 98.69 49 PHE B C 1
ATOM 1408 O O . PHE B 1 49 ? -7.668 16.984 6.934 1 98.69 49 PHE B O 1
ATOM 1415 N N . GLU B 1 50 ? -7.363 18.328 5.219 1 98.62 50 GLU B N 1
ATOM 1416 C CA . GLU B 1 50 ? -8.102 19.391 5.879 1 98.62 50 GLU B CA 1
ATOM 1417 C C . GLU B 1 50 ? -9.578 19.031 6.031 1 98.62 50 GLU B C 1
ATOM 1419 O O . GLU B 1 50 ? -10.188 19.344 7.055 1 98.62 50 GLU B O 1
ATOM 1424 N N . ASP B 1 51 ? -10.125 18.453 5.004 1 98.19 51 ASP B N 1
ATOM 1425 C CA . ASP B 1 51 ? -11.5 17.953 5.133 1 98.19 51 ASP B CA 1
ATOM 1426 C C . ASP B 1 51 ? -11.609 16.938 6.266 1 98.19 51 ASP B C 1
ATOM 1428 O O . ASP B 1 51 ? -12.578 16.969 7.031 1 98.19 51 ASP B O 1
ATOM 1432 N N . ALA B 1 52 ? -10.641 16.031 6.355 1 97.25 52 ALA B N 1
ATOM 1433 C CA . ALA B 1 52 ? -10.633 15.008 7.41 1 97.25 52 ALA B CA 1
ATOM 1434 C C . ALA B 1 52 ? -10.562 15.656 8.789 1 97.25 52 ALA B C 1
ATOM 1436 O O . ALA B 1 52 ? -11.328 15.305 9.688 1 97.25 52 ALA B O 1
ATOM 1437 N N . TRP B 1 53 ? -9.75 16.641 8.977 1 97.94 53 TRP B N 1
ATOM 1438 C CA . TRP B 1 53 ? -9.547 17.312 10.258 1 97.94 53 TRP B CA 1
ATOM 1439 C C . TRP B 1 53 ? -10.758 18.156 10.625 1 97.94 53 TRP B C 1
ATOM 1441 O O . TRP B 1 53 ? -11.062 18.344 11.805 1 97.94 53 TRP B O 1
ATOM 1451 N N . ASN B 1 54 ? -11.391 18.656 9.57 1 97.38 54 ASN B N 1
ATOM 1452 C CA . ASN B 1 54 ? -12.617 19.406 9.812 1 97.38 54 ASN B CA 1
ATOM 1453 C C . ASN B 1 54 ? -13.766 18.484 10.219 1 97.38 54 ASN B C 1
ATOM 1455 O O . ASN B 1 54 ? -14.664 18.906 10.953 1 97.38 54 ASN B O 1
ATOM 1459 N N . THR B 1 55 ? -13.727 17.312 9.758 1 96.88 55 THR B N 1
ATOM 1460 C CA . THR B 1 55 ? -14.797 16.344 9.992 1 96.88 55 THR B CA 1
ATOM 1461 C C . THR B 1 55 ? -14.594 15.633 11.328 1 96.88 55 THR B C 1
ATOM 1463 O O . THR B 1 55 ? -15.531 15.492 12.117 1 96.88 55 THR B O 1
ATOM 1466 N N . ILE B 1 56 ? -13.383 15.164 11.547 1 97.25 56 ILE B N 1
ATOM 1467 C CA . ILE B 1 56 ? -13.016 14.523 12.805 1 97.25 56 ILE B CA 1
ATOM 1468 C C . ILE B 1 56 ? -12.219 15.508 13.664 1 97.25 56 ILE B C 1
ATOM 1470 O O . ILE B 1 56 ? -11.008 15.648 13.492 1 97.25 56 ILE B O 1
ATOM 1474 N N . LYS B 1 57 ? -12.844 16.016 14.594 1 96.88 57 LYS B N 1
ATOM 1475 C CA . LYS B 1 57 ? -12.219 17.047 15.422 1 96.88 57 LYS B CA 1
ATOM 1476 C C . LYS B 1 57 ? -11.266 16.422 16.438 1 96.88 57 LYS B C 1
ATOM 1478 O O . LYS B 1 57 ? -11.523 15.328 16.953 1 96.88 57 LYS B O 1
ATOM 1483 N N . GLU B 1 58 ? -10.156 17.078 16.656 1 96.56 58 GLU B N 1
ATOM 1484 C CA . GLU B 1 58 ? -9.141 16.656 17.609 1 96.56 58 GLU B CA 1
ATOM 1485 C C . GLU B 1 58 ? -8.617 15.266 17.281 1 96.56 58 GLU B C 1
ATOM 1487 O O . GLU B 1 58 ? -8.398 14.453 18.188 1 96.56 58 GLU B O 1
ATOM 1492 N N . GLU B 1 59 ? -8.531 15.055 16.078 1 97.81 59 GLU B N 1
ATOM 1493 C CA . GLU B 1 59 ? -8.062 13.734 15.648 1 97.81 59 GLU B CA 1
ATOM 1494 C C . GLU B 1 59 ? -6.652 13.461 16.156 1 97.81 59 GLU B C 1
ATOM 1496 O O . GLU B 1 59 ? -5.785 14.336 16.094 1 97.81 59 GLU B O 1
ATOM 1501 N N . LYS B 1 60 ? -6.422 12.289 16.688 1 98.56 60 LYS B N 1
ATOM 1502 C CA . LYS B 1 60 ? -5.102 11.75 17 1 98.56 60 LYS B CA 1
ATOM 1503 C C . LYS B 1 60 ? -4.77 10.562 16.094 1 98.56 60 LYS B C 1
ATOM 1505 O O . LYS B 1 60 ? -5.484 9.555 16.109 1 98.56 60 LYS B O 1
ATOM 1510 N N . TYR B 1 61 ? -3.771 10.727 15.32 1 98.62 61 TYR B N 1
ATOM 1511 C CA . TYR B 1 61 ? -3.283 9.703 14.398 1 98.62 61 TYR B CA 1
ATOM 1512 C C . TYR B 1 61 ? -2.031 9.031 14.945 1 98.62 61 TYR B C 1
ATOM 1514 O O . TYR B 1 61 ? -1.142 9.703 15.477 1 98.62 61 TYR B O 1
ATOM 1522 N N . ALA B 1 62 ? -2.021 7.727 14.82 1 98.62 62 ALA B N 1
ATOM 1523 C CA . ALA B 1 62 ? -0.881 6.996 15.367 1 98.62 62 ALA B CA 1
ATOM 1524 C C . ALA B 1 62 ? -0.501 5.816 14.477 1 98.62 62 ALA B C 1
ATOM 1526 O O . ALA B 1 62 ? -1.341 5.289 13.742 1 98.62 62 ALA B O 1
ATOM 1527 N N . ALA B 1 63 ? 0.716 5.508 14.555 1 98.56 63 ALA B N 1
ATOM 1528 C CA . ALA B 1 63 ? 1.259 4.32 13.898 1 98.56 63 ALA B CA 1
ATOM 1529 C C . ALA B 1 63 ? 1.738 3.297 14.93 1 98.56 63 ALA B C 1
ATOM 1531 O O . ALA B 1 63 ? 2.416 3.65 15.898 1 98.56 63 ALA B O 1
ATOM 1532 N N . SER B 1 64 ? 1.372 2.098 14.742 1 98.38 64 SER B N 1
ATOM 1533 C CA . SER B 1 64 ? 1.85 1.001 15.578 1 98.38 64 SER B CA 1
ATOM 1534 C C . SER B 1 64 ? 2.324 -0.175 14.734 1 98.38 64 SER B C 1
ATOM 1536 O O . SER B 1 64 ? 2.01 -0.257 13.547 1 98.38 64 SER B O 1
ATOM 1538 N N . ASN B 1 65 ? 3.168 -1.076 15.352 1 98.31 65 ASN B N 1
ATOM 1539 C CA . ASN B 1 65 ? 3.695 -2.256 14.672 1 98.31 65 ASN B CA 1
ATOM 1540 C C . ASN B 1 65 ? 4.438 -1.882 13.391 1 98.31 65 ASN B C 1
ATOM 1542 O O . ASN B 1 65 ? 4.184 -2.457 12.336 1 98.31 65 ASN B O 1
ATOM 1546 N N . ILE B 1 66 ? 5.234 -0.849 13.531 1 98.69 66 ILE B N 1
ATOM 1547 C CA . ILE B 1 66 ? 5.969 -0.325 12.391 1 98.69 66 ILE B CA 1
ATOM 1548 C C . ILE B 1 66 ? 7.043 -1.325 11.961 1 98.69 66 ILE B C 1
ATOM 1550 O O . ILE B 1 66 ? 7.82 -1.803 12.789 1 98.69 66 ILE B O 1
ATOM 1554 N N . GLN B 1 67 ? 7.051 -1.701 10.766 1 98.62 67 GLN B N 1
ATOM 1555 C CA . GLN B 1 67 ? 8.078 -2.555 10.172 1 98.62 67 GLN B CA 1
ATOM 1556 C C . GLN B 1 67 ? 8.727 -1.876 8.977 1 98.62 67 GLN B C 1
ATOM 1558 O O . GLN B 1 67 ? 8.047 -1.508 8.016 1 98.62 67 GLN B O 1
ATOM 1563 N N . TRP B 1 68 ? 10.016 -1.724 9.055 1 98.5 68 TRP B N 1
ATOM 1564 C CA . TRP B 1 68 ? 10.773 -1.169 7.938 1 98.5 68 TRP B CA 1
ATOM 1565 C C . TRP B 1 68 ? 11.203 -2.268 6.969 1 98.5 68 TRP B C 1
ATOM 1567 O O . TRP B 1 68 ? 12.008 -3.135 7.324 1 98.5 68 TRP B O 1
ATOM 1577 N N . LEU B 1 69 ? 10.703 -2.227 5.73 1 98.12 69 LEU B N 1
ATOM 1578 C CA . LEU B 1 69 ? 10.977 -3.238 4.719 1 98.12 69 LEU B CA 1
ATOM 1579 C C . LEU B 1 69 ? 12.266 -2.924 3.971 1 98.12 69 LEU B C 1
ATOM 1581 O O . LEU B 1 69 ? 13 -3.834 3.578 1 98.12 69 LEU B O 1
ATOM 1585 N N . VAL B 1 70 ? 12.422 -1.66 3.707 1 97.38 70 VAL B N 1
ATOM 1586 C CA . VAL B 1 70 ? 13.57 -1.13 2.984 1 97.38 70 VAL B CA 1
ATOM 1587 C C . VAL B 1 70 ? 14.109 0.106 3.703 1 97.38 70 VAL B C 1
ATOM 1589 O O . VAL B 1 70 ? 13.352 1.015 4.043 1 97.38 70 VAL B O 1
ATOM 1592 N N . VAL B 1 71 ? 15.32 0.123 4.02 1 97 71 VAL B N 1
ATOM 1593 C CA . VAL B 1 71 ? 16.031 1.313 4.469 1 97 71 VAL B CA 1
ATOM 1594 C C . VAL B 1 71 ? 17.375 1.415 3.748 1 97 71 VAL B C 1
ATOM 1596 O O . VAL B 1 71 ? 18.328 0.724 4.105 1 97 71 VAL B O 1
ATOM 1599 N N . GLU B 1 72 ? 17.406 2.18 2.723 1 95.94 72 GLU B N 1
ATOM 1600 C CA . GLU B 1 72 ? 18.609 2.41 1.922 1 95.94 72 GLU B CA 1
ATOM 1601 C C . GLU B 1 72 ? 19.031 3.873 1.979 1 95.94 72 GLU B C 1
ATOM 1603 O O . GLU B 1 72 ? 18.469 4.664 2.729 1 95.94 72 GLU B O 1
ATOM 1608 N N . GLU B 1 73 ? 20.094 4.16 1.225 1 94.69 73 GLU B N 1
ATOM 1609 C CA . GLU B 1 73 ? 20.656 5.504 1.295 1 94.69 73 GLU B CA 1
ATOM 1610 C C . GLU B 1 73 ? 19.641 6.559 0.874 1 94.69 73 GLU B C 1
ATOM 1612 O O . GLU B 1 73 ? 19.516 7.605 1.512 1 94.69 73 GLU B O 1
ATOM 1617 N N . ASN B 1 74 ? 18.859 6.25 -0.195 1 96.56 74 ASN B N 1
ATOM 1618 C CA . ASN B 1 74 ? 18.031 7.305 -0.767 1 96.56 74 ASN B CA 1
ATOM 1619 C C . ASN B 1 74 ? 16.547 6.93 -0.748 1 96.56 74 ASN B C 1
ATOM 1621 O O . ASN B 1 74 ? 15.711 7.664 -1.276 1 96.56 74 ASN B O 1
ATOM 1625 N N . THR B 1 75 ? 16.234 5.824 -0.22 1 98.19 75 THR B N 1
ATOM 1626 C CA . THR B 1 75 ? 14.836 5.406 -0.18 1 98.19 75 THR B CA 1
ATOM 1627 C C . THR B 1 75 ? 14.562 4.539 1.046 1 98.19 75 THR B C 1
ATOM 1629 O O . THR B 1 75 ? 15.461 3.852 1.537 1 98.19 75 THR B O 1
ATOM 1632 N N . ALA B 1 76 ? 13.406 4.586 1.577 1 98.62 76 ALA B N 1
ATOM 1633 C CA . ALA B 1 76 ? 12.93 3.775 2.695 1 98.62 76 ALA B CA 1
ATOM 1634 C C . ALA B 1 76 ? 11.438 3.48 2.555 1 98.62 76 ALA B C 1
ATOM 1636 O O . ALA B 1 76 ? 10.672 4.332 2.102 1 98.62 76 ALA B O 1
ATOM 1637 N N . THR B 1 77 ? 11.039 2.297 2.857 1 98.88 77 THR B N 1
ATOM 1638 C CA . THR B 1 77 ? 9.648 1.871 2.844 1 98.88 77 THR B CA 1
ATOM 1639 C C . THR B 1 77 ? 9.281 1.185 4.156 1 98.88 77 THR B C 1
ATOM 1641 O O . THR B 1 77 ? 10 0.299 4.621 1 98.88 77 THR B O 1
ATOM 1644 N N . CYS B 1 78 ? 8.203 1.619 4.738 1 98.88 78 CYS B N 1
ATOM 1645 C CA . CYS B 1 78 ? 7.711 0.954 5.941 1 98.88 78 CYS B CA 1
ATOM 1646 C C . CYS B 1 78 ? 6.223 0.653 5.824 1 98.88 78 CYS B C 1
ATOM 1648 O O . CYS B 1 78 ? 5.523 1.261 5.012 1 98.88 78 CYS B O 1
ATOM 1650 N N . ILE B 1 79 ? 5.793 -0.291 6.555 1 98.94 79 ILE B N 1
ATOM 1651 C CA . ILE B 1 79 ? 4.387 -0.629 6.738 1 98.94 79 ILE B CA 1
ATOM 1652 C C . ILE B 1 79 ? 4.027 -0.558 8.219 1 98.94 79 ILE B C 1
ATOM 1654 O O . ILE B 1 79 ? 4.887 -0.761 9.086 1 98.94 79 ILE B O 1
ATOM 1658 N N . TYR B 1 80 ? 2.822 -0.234 8.547 1 98.81 80 TYR B N 1
ATOM 1659 C CA . TYR B 1 80 ? 2.381 -0.136 9.93 1 98.81 80 TYR B CA 1
ATOM 1660 C C . TYR B 1 80 ? 0.861 -0.163 10.023 1 98.81 80 TYR B C 1
ATOM 1662 O O . TYR B 1 80 ? 0.17 -0.116 9 1 98.81 80 TYR B O 1
ATOM 1670 N N . ASN B 1 81 ? 0.402 -0.395 11.211 1 98.56 81 ASN B N 1
ATOM 1671 C CA . ASN B 1 81 ? -1.01 -0.182 11.508 1 98.56 81 ASN B CA 1
ATOM 1672 C C . ASN B 1 81 ? -1.283 1.26 11.93 1 98.56 81 ASN B C 1
ATOM 1674 O O . ASN B 1 81 ? -0.673 1.76 12.875 1 98.56 81 ASN B O 1
ATOM 1678 N N . PHE B 1 82 ? -2.123 1.858 11.164 1 98.56 82 PHE B N 1
ATOM 1679 C CA . PHE B 1 82 ? -2.504 3.186 11.633 1 98.56 82 PHE B CA 1
ATOM 1680 C C . PHE B 1 82 ? -3.777 3.123 12.461 1 98.56 82 PHE B C 1
ATOM 1682 O O . PHE B 1 82 ? -4.613 2.236 12.266 1 98.56 82 PHE B O 1
ATOM 1689 N N . ASN B 1 83 ? -3.881 4.008 13.383 1 97.94 83 ASN B N 1
ATOM 1690 C CA . ASN B 1 83 ? -5.082 4.242 14.172 1 97.94 83 ASN B CA 1
ATOM 1691 C C . ASN B 1 83 ? -5.371 5.734 14.32 1 97.94 83 ASN B C 1
ATOM 1693 O O . ASN B 1 83 ? -4.445 6.543 14.398 1 97.94 83 ASN B O 1
ATOM 1697 N N . TYR B 1 84 ? -6.602 5.984 14.312 1 97.75 84 TYR B N 1
ATOM 1698 C CA . TYR B 1 84 ? -6.988 7.359 14.602 1 97.75 84 TYR B CA 1
ATOM 1699 C C . TYR B 1 84 ? -8.172 7.402 15.562 1 97.75 84 TYR B C 1
ATOM 1701 O O . TYR B 1 84 ? -8.938 6.438 15.656 1 97.75 84 TYR B O 1
ATOM 1709 N N . GLU B 1 85 ? -8.273 8.414 16.312 1 98.25 85 GLU B N 1
ATOM 1710 C CA . GLU B 1 85 ? -9.398 8.703 17.203 1 98.25 85 GLU B CA 1
ATOM 1711 C C . GLU B 1 85 ? -9.711 10.195 17.234 1 98.25 85 GLU B C 1
ATOM 1713 O O . GLU B 1 85 ? -8.828 11.023 17 1 98.25 85 GLU B O 1
ATOM 1718 N N . GLY B 1 86 ? -10.969 10.5 17.453 1 97.94 86 GLY B N 1
ATOM 1719 C CA . GLY B 1 86 ? -11.398 11.883 17.531 1 97.94 86 GLY B CA 1
ATOM 1720 C C . GLY B 1 86 ? -12.891 12.031 17.766 1 97.94 86 GLY B C 1
ATOM 1721 O O . GLY B 1 86 ? -13.539 11.141 18.312 1 97.94 86 GLY B O 1
ATOM 1722 N N . GLN B 1 87 ? -13.344 13.203 17.469 1 97.75 87 GLN B N 1
ATOM 1723 C CA . GLN B 1 87 ? -14.758 13.516 17.656 1 97.75 87 GLN B CA 1
ATOM 1724 C C . GLN B 1 87 ? -15.445 13.758 16.312 1 97.75 87 GLN B C 1
ATOM 1726 O O . GLN B 1 87 ? -14.961 14.547 15.5 1 97.75 87 GLN B O 1
ATOM 1731 N N . PHE B 1 88 ? -16.5 13.078 16.094 1 96.38 88 PHE B N 1
ATOM 1732 C CA . PHE B 1 88 ? -17.344 13.273 14.914 1 96.38 88 PHE B CA 1
ATOM 1733 C C . PHE B 1 88 ? -18.781 13.57 15.32 1 96.38 88 PHE B C 1
ATOM 1735 O O . PHE B 1 88 ? -19.453 12.727 15.914 1 96.38 88 PHE B O 1
ATOM 1742 N N . ASN B 1 89 ? -19.156 14.773 14.992 1 94.38 89 ASN B N 1
ATOM 1743 C CA . ASN B 1 89 ? -20.5 15.195 15.359 1 94.38 89 ASN B CA 1
ATOM 1744 C C . ASN B 1 89 ? -20.781 14.961 16.844 1 94.38 89 ASN B C 1
ATOM 1746 O O . ASN B 1 89 ? -21.812 14.383 17.188 1 94.38 89 ASN B O 1
ATOM 1750 N N . GLY B 1 90 ? -19.875 15.18 17.594 1 92.19 90 GLY B N 1
ATOM 1751 C CA . GLY B 1 90 ? -20.047 15.117 19.031 1 92.19 90 GLY B CA 1
ATOM 1752 C C . GLY B 1 90 ? -19.828 13.734 19.609 1 92.19 90 GLY B C 1
ATOM 1753 O O . GLY B 1 90 ? -19.844 13.547 20.828 1 92.19 90 GLY B O 1
ATOM 1754 N N . SER B 1 91 ? -19.625 12.773 18.797 1 96.88 91 SER B N 1
ATOM 1755 C CA . SER B 1 91 ? -19.391 11.414 19.266 1 96.88 91 SER B CA 1
ATOM 1756 C C . SER B 1 91 ? -17.938 10.992 19.031 1 96.88 91 SER B C 1
ATOM 1758 O O . SER B 1 91 ? -17.344 11.344 18.016 1 96.88 91 SER B O 1
ATOM 1760 N N . PHE B 1 92 ? -17.453 10.203 20.016 1 97.25 92 PHE B N 1
ATOM 1761 C CA . PHE B 1 92 ? -16.109 9.648 19.891 1 97.25 92 PHE B CA 1
ATOM 1762 C C . PHE B 1 92 ? -16.062 8.555 18.828 1 97.25 92 PHE B C 1
ATOM 1764 O O . PHE B 1 92 ? -16.922 7.676 18.797 1 97.25 92 PHE B O 1
ATOM 1771 N N . ILE B 1 93 ? -15.094 8.688 17.906 1 97 93 ILE B N 1
ATOM 1772 C CA . ILE B 1 93 ? -14.922 7.664 16.891 1 97 93 ILE B CA 1
ATOM 1773 C C . ILE B 1 93 ? -13.461 7.227 16.828 1 97 93 ILE B C 1
ATOM 1775 O O . ILE B 1 93 ? -12.562 7.977 17.219 1 97 93 ILE B O 1
ATOM 1779 N N . THR B 1 94 ? -13.297 6.031 16.438 1 97.06 94 THR B N 1
ATOM 1780 C CA . THR B 1 94 ? -11.969 5.469 16.203 1 97.06 94 THR B CA 1
ATOM 1781 C C . THR B 1 94 ? -11.93 4.715 14.875 1 97.06 94 THR B C 1
ATOM 1783 O O . THR B 1 94 ? -12.977 4.328 14.344 1 97.06 94 THR B O 1
ATOM 1786 N N . GLY B 1 95 ? -10.836 4.645 14.305 1 96.38 95 GLY B N 1
ATOM 1787 C CA . GLY B 1 95 ? -10.586 3.848 13.117 1 96.38 95 GLY B CA 1
ATOM 1788 C C . GLY B 1 95 ? -9.164 3.316 13.047 1 96.38 95 GLY B C 1
ATOM 1789 O O . GLY B 1 95 ? -8.297 3.746 13.812 1 96.38 95 GLY B O 1
ATOM 1790 N N . SER B 1 96 ? -9.008 2.324 12.25 1 97.5 96 SER B N 1
ATOM 1791 C CA . SER B 1 96 ? -7.691 1.717 12.086 1 97.5 96 SER B CA 1
ATOM 1792 C C . SER B 1 96 ? -7.559 1.068 10.711 1 97.5 96 SER B C 1
ATOM 1794 O O . SER B 1 96 ? -8.555 0.86 10.016 1 97.5 96 SER B O 1
ATOM 1796 N N . GLY B 1 97 ? -6.402 0.774 10.359 1 98 97 GLY B N 1
ATOM 1797 C CA . GLY B 1 97 ? -6.102 0.112 9.094 1 98 97 GLY B CA 1
ATOM 1798 C C . GLY B 1 97 ? -4.621 -0.136 8.891 1 98 97 GLY B C 1
ATOM 1799 O O . GLY B 1 97 ? -3.867 -0.264 9.859 1 98 97 GLY B O 1
ATOM 1800 N N . ARG B 1 98 ? -4.223 -0.319 7.664 1 98.75 98 ARG B N 1
ATOM 1801 C CA . ARG B 1 98 ? -2.844 -0.618 7.281 1 98.75 98 ARG B CA 1
ATOM 1802 C C . ARG B 1 98 ? -2.277 0.472 6.379 1 98.75 98 ARG B C 1
ATOM 1804 O O . ARG B 1 98 ? -2.99 1.017 5.531 1 98.75 98 ARG B O 1
ATOM 1811 N N . ALA B 1 99 ? -1.049 0.78 6.574 1 98.88 99 ALA B N 1
ATOM 1812 C CA . ALA B 1 99 ? -0.401 1.846 5.812 1 98.88 99 ALA B CA 1
ATOM 1813 C C . ALA B 1 99 ? 0.925 1.372 5.227 1 98.88 99 ALA B C 1
ATOM 1815 O O . ALA B 1 99 ? 1.704 0.695 5.898 1 98.88 99 ALA B O 1
ATOM 1816 N N . THR B 1 100 ? 1.158 1.623 3.994 1 98.94 100 THR B N 1
ATOM 1817 C CA . THR B 1 100 ? 2.465 1.542 3.352 1 98.94 100 THR B CA 1
ATOM 1818 C C . THR B 1 100 ? 2.99 2.936 3.014 1 98.94 100 THR B C 1
ATOM 1820 O O . THR B 1 100 ? 2.334 3.693 2.297 1 98.94 100 THR B O 1
ATOM 1823 N N . ASN B 1 101 ? 4.102 3.297 3.533 1 98.94 101 ASN B N 1
ATOM 1824 C CA . ASN B 1 101 ? 4.746 4.566 3.223 1 98.94 101 ASN B CA 1
ATOM 1825 C C . ASN B 1 101 ? 6.059 4.359 2.471 1 98.94 101 ASN B C 1
ATOM 1827 O O . ASN B 1 101 ? 6.871 3.514 2.848 1 98.94 101 ASN B O 1
ATOM 1831 N N . VAL B 1 102 ? 6.254 5.09 1.424 1 98.94 102 VAL B N 1
ATOM 1832 C CA . VAL B 1 102 ? 7.496 5.102 0.665 1 98.94 102 VAL B CA 1
ATOM 1833 C C . VAL B 1 102 ? 8.148 6.48 0.766 1 98.94 102 VAL B C 1
ATOM 1835 O O . VAL B 1 102 ? 7.535 7.492 0.414 1 98.94 102 VAL B O 1
ATOM 1838 N N . PHE B 1 103 ? 9.375 6.543 1.272 1 98.81 103 PHE B N 1
ATOM 1839 C CA . PHE B 1 103 ? 10.156 7.766 1.405 1 98.81 103 PHE B CA 1
ATOM 1840 C C . PHE B 1 103 ? 11.312 7.777 0.419 1 98.81 103 PHE B C 1
ATOM 1842 O O . PHE B 1 103 ? 11.93 6.738 0.161 1 98.81 103 PHE B O 1
ATOM 1849 N N . VAL B 1 104 ? 11.625 8.93 -0.092 1 98.5 104 VAL B N 1
ATOM 1850 C CA . VAL B 1 104 ? 12.797 9.148 -0.931 1 98.5 104 VAL B CA 1
ATOM 1851 C C . VAL B 1 104 ? 13.523 10.414 -0.483 1 98.5 104 VAL B C 1
ATOM 1853 O O . VAL B 1 104 ? 12.93 11.297 0.141 1 98.5 104 VAL B O 1
ATOM 1856 N N . LYS B 1 105 ? 14.781 10.453 -0.726 1 97.56 105 LYS B N 1
ATOM 1857 C CA . LYS B 1 105 ? 15.516 11.695 -0.507 1 97.56 105 LYS B CA 1
ATOM 1858 C C . LYS B 1 105 ? 15.438 12.602 -1.731 1 97.56 105 LYS B C 1
ATOM 1860 O O . LYS B 1 105 ? 15.547 12.133 -2.867 1 97.56 105 LYS B O 1
ATOM 1865 N N . ASP B 1 106 ? 15.203 13.836 -1.469 1 95.69 106 ASP B N 1
ATOM 1866 C CA . ASP B 1 106 ? 15.211 14.789 -2.574 1 95.69 106 ASP B CA 1
ATOM 1867 C C . ASP B 1 106 ? 16.641 15.266 -2.869 1 95.69 106 ASP B C 1
ATOM 1869 O O . ASP B 1 106 ? 17.594 14.727 -2.326 1 95.69 106 ASP B O 1
ATOM 1873 N N .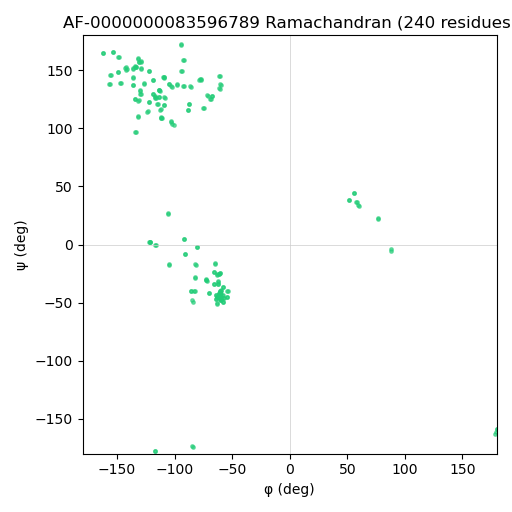 HIS B 1 107 ? 16.719 16.25 -3.783 1 93.44 107 HIS B N 1
ATOM 1874 C CA . HIS B 1 107 ? 18.016 16.719 -4.238 1 93.44 107 HIS B CA 1
ATOM 1875 C C . HIS B 1 107 ? 18.812 17.344 -3.096 1 93.44 107 HIS B C 1
ATOM 1877 O O . HIS B 1 107 ? 20.047 17.359 -3.125 1 93.44 107 HIS B O 1
ATOM 1883 N N . GLU B 1 108 ? 18.125 17.859 -2.07 1 94.94 108 GLU B N 1
ATOM 1884 C CA . GLU B 1 108 ? 18.766 18.469 -0.916 1 94.94 108 GLU B CA 1
ATOM 1885 C C . GLU B 1 108 ? 19 17.453 0.197 1 94.94 108 GLU B C 1
ATOM 1887 O O . GLU B 1 108 ? 19.328 17.828 1.326 1 94.94 108 GLU B O 1
ATOM 1892 N N . GLN B 1 109 ? 18.703 16.219 -0.058 1 94.94 109 GLN B N 1
ATOM 1893 C CA . GLN B 1 109 ? 18.984 15.086 0.818 1 94.94 109 GLN B CA 1
ATOM 1894 C C . GLN B 1 109 ? 18 15.039 1.985 1 94.94 109 GLN B C 1
ATOM 1896 O O . GLN B 1 109 ? 18.312 14.508 3.051 1 94.94 109 GLN B O 1
ATOM 1901 N N . HIS B 1 110 ? 16.891 15.641 1.792 1 96.62 110 HIS B N 1
ATOM 1902 C CA . HIS B 1 110 ? 15.828 15.539 2.787 1 96.62 110 HIS B CA 1
ATOM 1903 C C . HIS B 1 110 ? 14.883 14.391 2.469 1 96.62 110 HIS B C 1
ATOM 1905 O O . HIS B 1 110 ? 14.5 14.195 1.312 1 96.62 110 HIS B O 1
ATOM 1911 N N . TRP B 1 111 ? 14.539 13.664 3.494 1 98.06 111 TRP B N 1
ATOM 1912 C CA . TRP B 1 111 ? 13.547 12.602 3.344 1 98.06 111 TRP B CA 1
ATOM 1913 C C . TRP B 1 111 ? 12.164 13.188 3.051 1 98.06 111 TRP B C 1
ATOM 1915 O O . TRP B 1 111 ? 11.711 14.102 3.74 1 98.06 111 TRP B O 1
ATOM 1925 N N . LYS B 1 112 ? 11.555 12.688 1.985 1 98.62 112 LYS B N 1
ATOM 1926 C CA . LYS B 1 112 ? 10.211 13.078 1.59 1 98.62 112 LYS B CA 1
ATOM 1927 C C . LYS B 1 112 ? 9.312 11.859 1.416 1 98.62 112 LYS B C 1
ATOM 1929 O O . LYS B 1 112 ? 9.742 10.828 0.895 1 98.62 112 LYS B O 1
ATOM 1934 N N . LEU B 1 113 ? 8.07 11.961 1.897 1 98.88 113 LEU B N 1
ATOM 1935 C CA . LEU B 1 113 ? 7.078 10.938 1.619 1 98.88 113 LEU B CA 1
ATOM 1936 C C . LEU B 1 113 ? 6.574 11.039 0.183 1 98.88 113 LEU B C 1
ATOM 1938 O O . LEU B 1 113 ? 5.992 12.062 -0.2 1 98.88 113 LEU B O 1
ATOM 1942 N N . VAL B 1 114 ? 6.789 10 -0.641 1 98.88 114 VAL B N 1
ATOM 1943 C CA . VAL B 1 114 ? 6.418 10.078 -2.051 1 98.88 114 VAL B CA 1
ATOM 1944 C C . VAL B 1 114 ? 5.152 9.258 -2.299 1 98.88 114 VAL B C 1
ATOM 1946 O O . VAL B 1 114 ? 4.473 9.445 -3.309 1 98.88 114 VAL B O 1
ATOM 1949 N N . HIS B 1 115 ? 4.816 8.367 -1.375 1 98.94 115 HIS B N 1
ATOM 1950 C CA . HIS B 1 115 ? 3.605 7.57 -1.548 1 98.94 115 HIS B CA 1
ATOM 1951 C C . HIS B 1 115 ? 3.08 7.07 -0.207 1 98.94 115 HIS B C 1
ATOM 1953 O O . HIS B 1 115 ? 3.857 6.633 0.645 1 98.94 115 HIS B O 1
ATOM 1959 N N . GLU B 1 116 ? 1.841 7.102 0.007 1 98.94 116 GLU B N 1
ATOM 1960 C CA . GLU B 1 116 ? 1.115 6.457 1.1 1 98.94 116 GLU B CA 1
ATOM 1961 C C . GLU B 1 116 ? -0.092 5.684 0.58 1 98.94 116 GLU B C 1
ATOM 1963 O O . GLU B 1 116 ? -0.917 6.227 -0.157 1 98.94 116 GLU B O 1
ATOM 1968 N N . HIS B 1 117 ? -0.163 4.445 0.874 1 98.94 117 HIS B N 1
ATOM 1969 C CA . HIS B 1 117 ? -1.301 3.574 0.606 1 98.94 117 HIS B CA 1
ATOM 1970 C C . HIS B 1 117 ? -1.989 3.152 1.899 1 98.94 117 HIS B C 1
ATOM 1972 O O . HIS B 1 117 ? -1.415 2.412 2.701 1 98.94 117 HIS B O 1
ATOM 1978 N N . LEU B 1 118 ? -3.162 3.652 2.123 1 98.5 118 LEU B N 1
ATOM 1979 C CA . LEU B 1 118 ? -3.955 3.273 3.287 1 98.5 118 LEU B CA 1
ATOM 1980 C C . LEU B 1 118 ? -5.094 2.342 2.889 1 98.5 118 LEU B C 1
ATOM 1982 O O . LEU B 1 118 ? -5.723 2.533 1.845 1 98.5 118 LEU B O 1
ATOM 1986 N N . SER B 1 119 ? -5.316 1.337 3.686 1 97.62 119 SER B N 1
ATOM 1987 C CA . SER B 1 119 ? -6.512 0.508 3.564 1 97.62 119 SER B CA 1
ATOM 1988 C C . SER B 1 119 ? -7.125 0.218 4.93 1 97.62 119 SER B C 1
ATOM 1990 O O . SER B 1 119 ? -6.406 -0.041 5.898 1 97.62 119 SER B O 1
ATOM 1992 N N . SER B 1 120 ? -8.406 0.306 4.969 1 94.12 120 SER B N 1
ATOM 1993 C CA . SER B 1 120 ? -9.109 0.129 6.234 1 94.12 120 SER B CA 1
ATOM 1994 C C . SER B 1 120 ? -9.211 -1.346 6.609 1 94.12 120 SER B C 1
ATOM 1996 O O . SER B 1 120 ? -9.242 -2.215 5.734 1 94.12 120 SER B O 1
ATOM 1998 N N . ILE B 1 121 ? -9.086 -1.581 7.852 1 85.19 121 ILE B N 1
ATOM 1999 C CA . ILE B 1 121 ? -9.43 -2.895 8.383 1 85.19 121 ILE B CA 1
ATOM 2000 C C . ILE B 1 121 ? -10.789 -2.83 9.078 1 85.19 121 ILE B C 1
ATOM 2002 O O . ILE B 1 121 ? -11.031 -1.949 9.906 1 85.19 121 ILE B O 1
ATOM 2006 N N . LYS B 1 122 ? -11.742 -3.438 8.328 1 63.72 122 LYS B N 1
ATOM 2007 C CA . LYS B 1 122 ? -13.086 -3.494 8.891 1 63.72 122 LYS B CA 1
ATOM 2008 C C . LYS B 1 122 ? -13.125 -4.383 10.133 1 63.72 122 LYS B C 1
ATOM 2010 O O . LYS B 1 122 ? -12.383 -5.363 10.227 1 63.72 122 LYS B O 1
#

Radius of gyration: 18.38 Å; Cα contacts (8 Å, |Δi|>4): 505; chains: 2; bounding box: 43×47×36 Å

Organism: NCBI:txid1368476